Protein AF-A0AAD4I0X8-F1 (afdb_monomer_lite)

Foldseek 3Di:
DDDAAFDFPPPPVPPPPPPDDDDDPVVVVVVVLVPDPCNPVNLPDDDDDDDDADPLRLQQDDAAWFWAAAPVVRTTGTHRSHHDDPPGDHHHDPDDPLAQQVVSQVVCCVVVDGDPDCQNVPDPVSSVVLNVLSVLLVVLLVLLVDPPQDPVNNVVSVVSNVVSCSVSSVSLPVLVVLQVQLVSCVVVVNLVSSLVSLVVSLVSCVRRYHCPDPSNVVSVVSNVVSVVVVVVVVD

Structure (mmCIF, N/CA/C/O backbone):
data_AF-A0AAD4I0X8-F1
#
_entry.id   AF-A0AAD4I0X8-F1
#
loop_
_atom_site.group_PDB
_atom_site.id
_atom_site.type_symbol
_atom_site.label_atom_id
_atom_site.label_alt_id
_atom_site.label_comp_id
_atom_site.label_asym_id
_atom_site.label_entity_id
_atom_site.label_seq_id
_atom_site.pdbx_PDB_ins_code
_atom_site.Cartn_x
_atom_site.Cartn_y
_atom_site.Cartn_z
_atom_site.occupancy
_atom_site.B_iso_or_equiv
_atom_site.auth_seq_id
_atom_site.auth_comp_id
_atom_site.auth_asym_id
_atom_site.auth_atom_id
_atom_site.pdbx_PDB_model_num
ATOM 1 N N . MET A 1 1 ? -8.731 -28.899 1.287 1.00 25.50 1 MET A N 1
ATOM 2 C CA . MET A 1 1 ? -7.622 -28.328 2.079 1.00 25.50 1 MET A CA 1
ATOM 3 C C . MET A 1 1 ? -6.882 -27.358 1.187 1.00 25.50 1 MET A C 1
ATOM 5 O O . MET A 1 1 ? -6.341 -27.767 0.170 1.00 25.50 1 MET A O 1
ATOM 9 N N . THR A 1 2 ? -6.988 -26.077 1.510 1.00 26.91 2 THR A N 1
ATOM 10 C CA . THR A 1 2 ? -6.412 -24.946 0.781 1.00 26.91 2 THR A CA 1
ATOM 11 C C . THR A 1 2 ? -4.899 -24.922 0.985 1.00 26.91 2 THR A C 1
ATOM 13 O O . THR A 1 2 ? -4.419 -24.915 2.115 1.00 26.91 2 THR A O 1
ATOM 16 N N . SER A 1 3 ? -4.140 -24.962 -0.106 1.00 23.17 3 SER A N 1
ATOM 17 C CA . SER A 1 3 ? -2.682 -24.821 -0.094 1.00 23.17 3 SER A CA 1
ATOM 18 C C . SER A 1 3 ? -2.332 -23.647 -0.994 1.00 23.17 3 SER A C 1
ATOM 20 O O . SER A 1 3 ? -2.694 -23.652 -2.168 1.00 23.17 3 SER A O 1
ATOM 22 N N . PHE A 1 4 ? -1.681 -22.642 -0.422 1.00 26.80 4 PHE A N 1
ATOM 23 C CA . PHE A 1 4 ? -1.199 -21.467 -1.138 1.00 26.80 4 PHE A CA 1
ATOM 24 C C . PHE A 1 4 ? 0.182 -21.764 -1.742 1.00 26.80 4 PHE A C 1
ATOM 26 O O . PHE A 1 4 ? 0.928 -22.556 -1.157 1.00 26.80 4 PHE A O 1
ATOM 33 N N . PRO A 1 5 ? 0.541 -21.161 -2.888 1.00 30.14 5 PRO A N 1
ATOM 34 C CA . PRO A 1 5 ? 1.892 -21.261 -3.422 1.00 30.14 5 PRO A CA 1
ATOM 35 C C . PRO A 1 5 ? 2.876 -20.653 -2.414 1.00 30.14 5 PRO A C 1
ATOM 37 O O . PRO A 1 5 ? 2.782 -19.480 -2.068 1.00 30.14 5 PRO A O 1
ATOM 40 N N . ALA A 1 6 ? 3.806 -21.467 -1.920 1.00 28.94 6 ALA A N 1
ATOM 41 C CA . ALA A 1 6 ? 4.979 -20.995 -1.205 1.00 28.94 6 ALA A CA 1
ATOM 42 C C . ALA A 1 6 ? 6.135 -20.968 -2.206 1.00 28.94 6 ALA A C 1
ATOM 44 O O . ALA A 1 6 ? 6.558 -22.015 -2.694 1.00 28.94 6 ALA A O 1
ATOM 45 N N . ILE A 1 7 ? 6.649 -19.781 -2.527 1.00 33.97 7 ILE A N 1
ATOM 46 C CA . ILE A 1 7 ? 8.009 -19.677 -3.058 1.00 33.97 7 ILE A CA 1
ATOM 47 C C . ILE A 1 7 ? 8.943 -20.129 -1.941 1.00 33.97 7 ILE A C 1
ATOM 49 O O . ILE A 1 7 ? 9.115 -19.407 -0.963 1.00 33.97 7 ILE A O 1
ATOM 53 N N . ILE A 1 8 ? 9.536 -21.313 -2.085 1.00 31.67 8 ILE A N 1
ATOM 54 C CA . ILE A 1 8 ? 10.710 -21.690 -1.303 1.00 31.67 8 ILE A CA 1
ATOM 55 C C . ILE A 1 8 ? 11.886 -20.960 -1.944 1.00 31.67 8 ILE A C 1
ATOM 57 O O . ILE A 1 8 ? 12.399 -21.401 -2.970 1.00 31.67 8 ILE A O 1
ATOM 61 N N . ALA A 1 9 ? 12.295 -19.827 -1.376 1.00 32.06 9 ALA A N 1
ATOM 62 C CA . ALA A 1 9 ? 13.652 -19.362 -1.616 1.00 32.06 9 ALA A CA 1
ATOM 63 C C . ALA A 1 9 ? 14.530 -20.012 -0.551 1.00 32.06 9 ALA A C 1
ATOM 65 O O . ALA A 1 9 ? 14.499 -19.644 0.625 1.00 32.06 9 ALA A O 1
ATOM 66 N N . ASP A 1 10 ? 15.263 -21.027 -0.985 1.00 31.20 10 ASP A N 1
ATOM 67 C CA . ASP A 1 10 ? 16.366 -21.579 -0.226 1.00 31.20 10 ASP A CA 1
ATOM 68 C C . ASP A 1 10 ? 17.480 -20.525 -0.194 1.00 31.20 10 ASP A C 1
ATOM 70 O O . ASP A 1 10 ? 18.267 -20.394 -1.130 1.00 31.20 10 ASP A O 1
ATOM 74 N N . ASN A 1 11 ? 17.509 -19.709 0.861 1.00 31.55 11 ASN A N 1
ATOM 75 C CA . ASN A 1 11 ? 18.694 -18.925 1.193 1.00 31.55 11 ASN A CA 1
ATOM 76 C C . ASN A 1 11 ? 19.697 -19.851 1.902 1.00 31.55 11 ASN A C 1
ATOM 78 O O . ASN A 1 11 ? 20.027 -19.654 3.074 1.00 31.55 11 ASN A O 1
ATOM 82 N N . GLU A 1 12 ? 20.219 -20.848 1.182 1.00 31.25 12 GLU A N 1
ATOM 83 C CA . GLU A 1 12 ? 21.525 -21.413 1.507 1.00 31.25 12 GLU A CA 1
ATOM 84 C C . GLU A 1 12 ? 22.531 -20.262 1.310 1.00 31.25 12 GLU A C 1
ATOM 86 O O . GLU A 1 12 ? 22.971 -19.959 0.200 1.00 31.25 12 GLU A O 1
ATOM 91 N N . PHE A 1 13 ? 22.880 -19.563 2.398 1.00 33.00 13 PHE A N 1
ATOM 92 C CA . PHE A 1 13 ? 24.092 -18.749 2.427 1.00 33.00 13 PHE A CA 1
ATOM 93 C C . PHE A 1 13 ? 25.249 -19.698 2.126 1.00 33.00 13 PHE A C 1
ATOM 95 O O . PHE A 1 13 ? 25.702 -20.416 3.014 1.00 33.00 13 PHE A O 1
ATOM 102 N N . PHE A 1 14 ? 25.726 -19.729 0.884 1.00 38.41 14 PHE A N 1
ATOM 103 C CA . PHE A 1 14 ? 26.986 -20.384 0.579 1.00 38.41 14 PHE A CA 1
ATOM 104 C C . PHE A 1 14 ? 28.081 -19.564 1.269 1.00 38.41 14 PHE A C 1
ATOM 106 O O . PHE A 1 14 ? 28.322 -18.426 0.851 1.00 38.41 14 PHE A O 1
ATOM 113 N N . PRO A 1 15 ? 28.796 -20.082 2.287 1.00 34.31 15 PRO A N 1
ATOM 114 C CA . PRO A 1 15 ? 30.122 -19.563 2.532 1.00 34.31 15 PRO A CA 1
ATOM 115 C C . PRO A 1 15 ? 30.911 -19.980 1.294 1.00 34.31 15 PRO A C 1
ATOM 117 O O . PRO A 1 15 ? 31.329 -21.133 1.178 1.00 34.31 15 PRO A O 1
ATOM 120 N N . ALA A 1 16 ? 31.031 -19.088 0.312 1.00 37.78 16 ALA A N 1
ATOM 121 C CA . ALA A 1 16 ? 31.951 -19.306 -0.785 1.00 37.78 16 ALA A CA 1
ATOM 122 C C . ALA A 1 16 ? 33.328 -19.475 -0.136 1.00 37.78 16 ALA A C 1
ATOM 124 O O . ALA A 1 16 ? 33.930 -18.509 0.330 1.00 37.78 16 ALA A O 1
ATOM 125 N N . LYS A 1 17 ? 33.799 -20.721 -0.017 1.00 42.25 17 LYS A N 1
ATOM 126 C CA . LYS A 1 17 ? 35.203 -20.967 0.287 1.00 42.25 17 LYS A CA 1
ATOM 127 C C . LYS A 1 17 ? 35.970 -20.319 -0.855 1.00 42.25 17 LYS A C 1
ATOM 129 O O . LYS A 1 17 ? 35.688 -20.621 -2.018 1.00 42.25 17 LYS A O 1
ATOM 134 N N . GLU A 1 18 ? 36.872 -19.400 -0.520 1.00 36.53 18 GLU A N 1
ATOM 135 C CA . GLU A 1 18 ? 37.707 -18.708 -1.500 1.00 36.53 18 GLU A CA 1
ATOM 136 C C . GLU A 1 18 ? 38.262 -19.719 -2.515 1.00 36.53 18 GLU A C 1
ATOM 138 O O . GLU A 1 18 ? 38.911 -20.698 -2.144 1.00 36.53 18 GLU A O 1
ATOM 143 N N . GLY A 1 19 ? 37.952 -19.506 -3.797 1.00 48.56 19 GLY A N 1
ATOM 144 C CA . GLY A 1 19 ? 38.504 -20.287 -4.907 1.00 48.56 19 GLY A CA 1
ATOM 145 C C . GLY A 1 19 ? 37.575 -21.294 -5.597 1.00 48.56 19 GLY A C 1
ATOM 146 O O . GLY A 1 19 ? 38.012 -21.899 -6.573 1.00 48.56 19 GLY A O 1
ATOM 147 N N . GLN A 1 20 ? 36.315 -21.473 -5.180 1.00 47.41 20 GLN A N 1
ATOM 148 C CA . GLN A 1 20 ? 35.342 -22.267 -5.953 1.00 47.41 20 GLN A CA 1
ATOM 149 C C . GLN A 1 20 ? 34.321 -21.361 -6.652 1.00 47.41 20 GLN A C 1
ATOM 151 O O . GLN A 1 20 ? 33.634 -20.571 -6.011 1.00 47.41 20 GLN A O 1
ATOM 156 N N . GLY A 1 21 ? 34.251 -21.452 -7.984 1.00 49.88 21 GLY A N 1
ATOM 157 C CA . GLY A 1 21 ? 33.275 -20.712 -8.788 1.00 49.88 21 GLY A CA 1
ATOM 158 C C . GLY A 1 21 ? 31.829 -21.091 -8.447 1.00 49.88 21 GLY A C 1
ATOM 159 O O . GLY A 1 21 ? 31.564 -22.196 -7.975 1.00 49.88 21 GLY A O 1
ATOM 160 N N . LEU A 1 22 ? 30.898 -20.165 -8.697 1.00 44.47 22 LEU A N 1
ATOM 161 C CA . LEU A 1 22 ? 29.465 -20.362 -8.460 1.00 44.47 22 LEU A CA 1
ATOM 162 C C . LEU A 1 22 ? 28.938 -21.592 -9.234 1.00 44.47 22 LEU A C 1
ATOM 164 O O . LEU A 1 22 ? 29.285 -21.758 -10.410 1.00 44.47 22 LEU A O 1
ATOM 168 N N . PRO A 1 23 ? 28.096 -22.446 -8.622 1.00 49.75 23 PRO A N 1
ATOM 169 C CA . PRO A 1 23 ? 27.443 -23.546 -9.328 1.00 49.75 23 PRO A CA 1
ATOM 170 C C . PRO A 1 23 ? 26.595 -23.030 -10.499 1.00 49.75 23 PRO A C 1
ATOM 172 O O . PRO A 1 23 ? 26.008 -21.950 -10.426 1.00 49.75 23 PRO A O 1
ATOM 175 N N . LYS A 1 24 ? 26.496 -23.807 -11.584 1.00 52.22 24 LYS A N 1
ATOM 176 C CA . LYS A 1 24 ? 25.660 -23.439 -12.740 1.00 52.22 24 LYS A CA 1
ATOM 177 C C . LYS A 1 24 ? 24.180 -23.403 -12.335 1.00 52.22 24 LYS A C 1
ATOM 179 O O . LYS A 1 24 ? 23.714 -24.319 -11.660 1.00 52.22 24 LYS A O 1
ATOM 184 N N . HIS A 1 25 ? 23.446 -22.387 -12.794 1.00 39.34 25 HIS A N 1
ATOM 185 C CA . HIS A 1 25 ? 22.037 -22.135 -12.446 1.00 39.34 25 HIS A CA 1
ATOM 186 C C . HIS A 1 25 ? 21.128 -23.372 -12.585 1.00 39.34 25 HIS A C 1
ATOM 188 O O . HIS A 1 25 ? 20.329 -23.643 -11.690 1.00 39.34 25 HIS A O 1
ATOM 194 N N . ASP A 1 26 ? 21.323 -24.183 -13.628 1.00 38.94 26 ASP A N 1
ATOM 195 C CA . ASP A 1 26 ? 20.533 -25.400 -13.872 1.00 38.94 26 ASP A CA 1
ATOM 196 C C . ASP A 1 26 ? 20.703 -26.461 -12.769 1.00 38.94 26 ASP A C 1
ATOM 198 O O . ASP A 1 26 ? 19.773 -27.200 -12.446 1.00 38.94 26 ASP A O 1
ATOM 202 N N . GLN A 1 27 ? 21.886 -26.528 -12.150 1.00 47.50 27 GLN A N 1
ATOM 203 C CA . GLN A 1 27 ? 22.180 -27.477 -11.073 1.00 47.50 27 GLN A CA 1
ATOM 204 C C . GLN A 1 27 ? 21.531 -27.051 -9.755 1.00 47.50 27 GLN A C 1
ATOM 206 O O . GLN A 1 27 ? 21.054 -27.900 -9.004 1.00 47.50 27 GLN A O 1
ATOM 211 N N . LEU A 1 28 ? 21.482 -25.744 -9.489 1.00 46.25 28 LEU A N 1
ATOM 212 C CA . LEU A 1 28 ? 20.818 -25.187 -8.308 1.00 46.25 28 LEU A CA 1
ATOM 213 C C . LEU A 1 28 ? 19.300 -25.356 -8.403 1.00 46.25 28 LEU A C 1
ATOM 215 O O . LEU A 1 28 ? 18.672 -25.795 -7.443 1.00 46.25 28 LEU A O 1
ATOM 219 N N . PHE A 1 29 ? 18.729 -25.100 -9.582 1.00 45.25 29 PHE A N 1
ATOM 220 C CA . PHE A 1 29 ? 17.307 -25.309 -9.844 1.00 45.25 29 PHE A CA 1
ATOM 221 C C . PHE A 1 29 ? 16.899 -26.776 -9.662 1.00 45.25 29 PHE A C 1
ATOM 223 O O . PHE A 1 29 ? 15.922 -27.075 -8.975 1.00 45.25 29 PHE A O 1
ATOM 230 N N . GLN A 1 30 ? 17.682 -27.708 -10.211 1.00 50.75 30 GLN A N 1
ATOM 231 C CA . GLN A 1 30 ? 17.384 -29.131 -10.095 1.00 50.75 30 GLN A CA 1
ATOM 232 C C . GLN A 1 30 ? 17.537 -29.640 -8.651 1.00 50.75 30 GLN A C 1
ATOM 234 O O . GLN A 1 30 ? 16.679 -30.383 -8.181 1.00 50.75 30 GLN A O 1
ATOM 239 N N . LYS A 1 31 ? 18.554 -29.171 -7.910 1.00 51.66 31 LYS A N 1
ATOM 240 C CA . LYS A 1 31 ? 18.730 -29.479 -6.479 1.00 51.66 31 LYS A CA 1
ATOM 241 C C . LYS A 1 31 ? 17.558 -28.958 -5.637 1.00 51.66 31 LYS A C 1
ATOM 243 O O . LYS A 1 31 ? 17.112 -29.668 -4.743 1.00 51.66 31 LYS A O 1
ATOM 248 N N . ALA A 1 32 ? 17.050 -27.756 -5.919 1.00 50.72 32 ALA A N 1
ATOM 249 C CA . ALA A 1 32 ? 15.890 -27.194 -5.225 1.00 50.72 32 ALA A CA 1
ATOM 250 C C . ALA A 1 32 ? 14.609 -27.990 -5.522 1.00 50.72 32 ALA A C 1
ATOM 252 O O . ALA A 1 32 ? 13.863 -28.327 -4.606 1.00 50.72 32 ALA A O 1
ATOM 253 N N . LEU A 1 33 ? 14.384 -28.367 -6.785 1.00 51.41 33 LEU A N 1
ATOM 254 C CA . LEU A 1 33 ? 13.245 -29.201 -7.183 1.00 51.41 33 LEU A CA 1
ATOM 255 C C . LEU A 1 33 ? 13.248 -30.582 -6.522 1.00 51.41 33 LEU A C 1
ATOM 257 O O . LEU A 1 33 ? 12.183 -31.117 -6.224 1.00 51.41 33 LEU A O 1
ATOM 261 N N . ASP A 1 34 ? 14.425 -31.164 -6.311 1.00 63.19 34 ASP A N 1
ATOM 262 C CA . ASP A 1 34 ? 14.566 -32.512 -5.755 1.00 63.19 34 ASP A CA 1
ATOM 263 C C . ASP A 1 34 ? 14.407 -32.543 -4.224 1.00 63.19 34 ASP A C 1
ATOM 265 O O . ASP A 1 34 ? 14.211 -33.608 -3.642 1.00 63.19 34 ASP A O 1
ATOM 269 N N . GLN A 1 35 ? 14.426 -31.375 -3.572 1.00 57.66 35 GLN A N 1
ATOM 270 C CA . GLN A 1 35 ? 14.096 -31.217 -2.152 1.00 57.66 35 GLN A CA 1
ATOM 271 C C . GLN A 1 35 ? 12.589 -31.046 -1.903 1.00 57.66 35 GLN A C 1
ATOM 273 O O . GLN A 1 35 ? 12.137 -31.098 -0.758 1.00 57.66 35 GLN A O 1
ATOM 278 N N . LEU A 1 36 ? 11.790 -30.860 -2.959 1.00 55.34 36 LEU A N 1
ATOM 279 C CA . LEU A 1 36 ? 10.346 -30.684 -2.847 1.00 55.34 36 LEU A CA 1
ATOM 280 C C . LEU A 1 36 ? 9.655 -32.043 -2.774 1.00 55.34 36 LEU A C 1
ATOM 282 O O . LEU A 1 36 ? 9.786 -32.885 -3.660 1.00 55.34 36 LEU A O 1
ATOM 286 N N . THR A 1 37 ? 8.858 -32.236 -1.726 1.00 54.56 37 THR A N 1
ATOM 287 C CA . THR A 1 37 ? 8.188 -33.513 -1.440 1.00 54.56 37 THR A CA 1
ATOM 288 C C . THR A 1 37 ? 7.126 -33.890 -2.487 1.00 54.56 37 THR A C 1
ATOM 290 O O . THR A 1 37 ? 6.776 -35.060 -2.594 1.00 54.56 37 THR A O 1
ATOM 293 N N . ASP A 1 38 ? 6.627 -32.929 -3.281 1.00 57.06 38 ASP A N 1
ATOM 294 C CA . ASP A 1 38 ? 5.623 -33.150 -4.336 1.00 57.06 38 ASP A CA 1
ATOM 295 C C . ASP A 1 38 ? 5.864 -32.241 -5.563 1.00 57.06 38 ASP A C 1
ATOM 297 O O . ASP A 1 38 ? 5.196 -31.228 -5.796 1.00 57.06 38 ASP A O 1
ATOM 301 N N . LYS A 1 39 ? 6.887 -32.605 -6.345 1.00 56.81 39 LYS A N 1
ATOM 302 C CA . LYS A 1 39 ? 7.375 -31.871 -7.527 1.00 56.81 39 LYS A CA 1
ATOM 303 C C . LYS A 1 39 ? 6.330 -31.737 -8.646 1.00 56.81 39 LYS A C 1
ATOM 305 O O . LYS A 1 39 ? 6.287 -30.714 -9.322 1.00 56.81 39 LYS A O 1
ATOM 310 N N . GLN A 1 40 ? 5.477 -32.744 -8.852 1.00 45.75 40 GLN A N 1
ATOM 311 C CA . GLN A 1 40 ? 4.477 -32.753 -9.935 1.00 45.75 40 GLN A CA 1
ATOM 312 C C . GLN A 1 40 ? 3.280 -31.847 -9.644 1.00 45.75 40 GLN A C 1
ATOM 314 O O . GLN A 1 40 ? 2.752 -31.205 -10.555 1.00 45.75 40 GLN A O 1
ATOM 319 N N . ARG A 1 41 ? 2.890 -31.732 -8.374 1.00 46.59 41 ARG A N 1
ATOM 320 C CA . ARG A 1 41 ? 1.849 -30.799 -7.951 1.00 46.59 41 ARG A CA 1
ATOM 321 C C . ARG A 1 41 ? 2.256 -29.345 -8.168 1.00 46.59 41 ARG A C 1
ATOM 323 O O . ARG A 1 41 ? 1.446 -28.566 -8.647 1.00 46.59 41 ARG A O 1
ATOM 330 N N . LEU A 1 42 ? 3.505 -28.984 -7.879 1.00 43.72 42 LEU A N 1
ATOM 331 C CA . LEU A 1 42 ? 4.028 -27.627 -8.095 1.00 43.72 42 LEU A CA 1
ATOM 332 C C . LEU A 1 42 ? 4.020 -27.201 -9.567 1.00 43.72 42 LEU A C 1
ATOM 334 O O . LEU A 1 42 ? 3.676 -26.064 -9.873 1.00 43.72 42 LEU A O 1
ATOM 338 N N . LEU A 1 43 ? 4.339 -28.123 -10.478 1.00 43.69 43 LEU A N 1
ATOM 339 C CA . LEU A 1 43 ? 4.373 -27.866 -11.922 1.00 43.69 43 LEU A CA 1
ATOM 340 C C . LEU A 1 43 ? 2.977 -27.718 -12.560 1.00 43.69 43 LEU A C 1
ATOM 342 O O . LEU A 1 43 ? 2.886 -27.360 -13.730 1.00 43.69 43 LEU A O 1
ATOM 346 N N . THR A 1 44 ? 1.895 -27.993 -11.820 1.00 38.81 44 THR A N 1
ATOM 347 C CA . THR A 1 44 ? 0.504 -27.975 -12.320 1.00 38.81 44 THR A CA 1
ATOM 348 C C . THR A 1 44 ? -0.367 -26.871 -11.700 1.00 38.81 44 THR A C 1
ATOM 350 O O . THR A 1 44 ? -1.569 -26.811 -11.961 1.00 38.81 44 THR A O 1
ATOM 353 N N . LEU A 1 45 ? 0.216 -25.963 -10.908 1.00 40.72 45 LEU A N 1
ATOM 354 C CA . LEU A 1 45 ? -0.501 -24.864 -10.251 1.00 40.72 45 LEU A CA 1
ATOM 355 C C . LEU A 1 45 ? -0.780 -23.696 -11.216 1.00 40.72 45 LEU A C 1
ATOM 357 O O . LEU A 1 45 ? -0.055 -22.708 -11.217 1.00 40.72 45 LEU A O 1
ATOM 361 N N . ALA A 1 46 ? -1.861 -23.787 -11.998 1.00 30.02 46 ALA A N 1
ATOM 362 C CA . ALA A 1 46 ? -2.475 -22.632 -12.663 1.00 30.02 46 ALA A CA 1
ATOM 363 C C . ALA A 1 46 ? -3.982 -22.845 -12.923 1.00 30.02 46 ALA A C 1
ATOM 365 O O . ALA A 1 46 ? -4.342 -23.712 -13.720 1.00 30.02 46 ALA A O 1
ATOM 366 N N . ARG A 1 47 ? -4.832 -22.038 -12.253 1.00 32.47 47 ARG A N 1
ATOM 367 C CA . ARG A 1 47 ? -6.097 -21.396 -12.716 1.00 32.47 47 ARG A CA 1
ATOM 368 C C . ARG A 1 47 ? -7.154 -21.220 -11.612 1.00 32.47 47 ARG A C 1
ATOM 370 O O . ARG A 1 47 ? -7.388 -22.130 -10.821 1.00 32.47 47 ARG A O 1
ATOM 377 N N . SER A 1 48 ? -7.902 -20.113 -11.692 1.00 30.25 48 SER A N 1
ATOM 378 C CA . SER A 1 48 ? -9.351 -20.086 -11.423 1.00 30.25 48 SER A CA 1
ATOM 379 C C . SER A 1 48 ? -10.030 -18.920 -12.162 1.00 30.25 48 SER A C 1
ATOM 381 O O . SER A 1 48 ? -9.683 -17.766 -11.951 1.00 30.25 48 SER A O 1
ATOM 383 N N . GLU A 1 49 ? -11.023 -19.237 -12.997 1.00 41.06 49 GLU A N 1
ATOM 384 C CA . GLU A 1 49 ? -11.986 -18.318 -13.628 1.00 41.06 49 GLU A CA 1
ATOM 385 C C . GLU A 1 49 ? -13.222 -18.203 -12.714 1.00 41.06 49 GLU A C 1
ATOM 387 O O . GLU A 1 49 ? -13.820 -19.254 -12.495 1.00 41.06 49 GLU A O 1
ATOM 392 N N . ARG A 1 50 ? -13.622 -17.014 -12.203 1.00 34.88 50 ARG A N 1
ATOM 393 C CA . ARG A 1 50 ? -15.017 -16.682 -11.774 1.00 34.88 50 ARG A CA 1
ATOM 394 C C . ARG A 1 50 ? -15.322 -15.173 -11.789 1.00 34.88 50 ARG A C 1
ATOM 396 O O . ARG A 1 50 ? -14.458 -14.360 -11.477 1.00 34.88 50 ARG A O 1
ATOM 403 N N . GLU A 1 51 ? -16.566 -14.849 -12.152 1.00 39.16 51 GLU A N 1
ATOM 404 C CA . GLU A 1 51 ? -17.171 -13.518 -12.329 1.00 39.16 51 GLU A CA 1
ATOM 405 C C . GLU A 1 51 ? -18.064 -13.131 -11.132 1.00 39.16 51 GLU A C 1
ATOM 407 O O . GLU A 1 51 ? -19.288 -13.112 -11.238 1.00 39.16 51 GLU A O 1
ATOM 412 N N . ASP A 1 52 ? -17.471 -12.819 -9.979 1.00 47.03 52 ASP A N 1
ATOM 413 C CA . ASP A 1 52 ? -18.190 -12.259 -8.824 1.00 47.03 52 ASP A CA 1
ATOM 414 C C . ASP A 1 52 ? -17.189 -11.809 -7.742 1.00 47.03 52 ASP A C 1
ATOM 416 O O . ASP A 1 52 ? -16.826 -12.558 -6.841 1.00 47.03 52 ASP A O 1
ATOM 420 N N . VAL A 1 53 ? -16.685 -10.575 -7.868 1.00 40.50 53 VAL A N 1
ATOM 421 C CA . VAL A 1 53 ? -15.416 -10.133 -7.254 1.00 40.50 53 VAL A CA 1
ATOM 422 C C . VAL A 1 53 ? -15.671 -9.120 -6.117 1.00 40.50 53 VAL A C 1
ATOM 424 O O . VAL A 1 53 ? -16.278 -8.068 -6.310 1.00 40.50 53 VAL A O 1
ATOM 427 N N . HIS A 1 54 ? -15.231 -9.470 -4.901 1.00 43.81 54 HIS A N 1
ATOM 428 C CA . HIS A 1 54 ? -15.278 -8.679 -3.655 1.00 43.81 54 HIS A CA 1
ATOM 429 C C . HIS A 1 54 ? -14.293 -7.480 -3.704 1.00 43.81 54 HIS A C 1
ATOM 431 O O . HIS A 1 54 ? -13.327 -7.508 -4.450 1.00 43.81 54 HIS A O 1
ATOM 437 N N . VAL A 1 55 ? -14.444 -6.428 -2.880 1.00 40.12 55 VAL A N 1
ATOM 438 C CA . VAL A 1 55 ? -13.581 -5.207 -2.917 1.00 40.12 55 VAL A CA 1
ATOM 439 C C . VAL A 1 55 ? -12.070 -5.480 -2.757 1.00 40.12 55 VAL A C 1
ATOM 441 O O . VAL A 1 55 ? -11.246 -4.737 -3.277 1.00 40.12 55 VAL A O 1
ATOM 444 N N . VAL A 1 56 ? -11.690 -6.543 -2.042 1.00 36.22 56 VAL A N 1
ATOM 445 C CA . VAL A 1 56 ? -10.283 -7.002 -1.918 1.00 36.22 56 VAL A CA 1
ATOM 446 C C . VAL A 1 56 ? -9.759 -7.560 -3.243 1.00 36.22 56 VAL A C 1
ATOM 448 O O . VAL A 1 56 ? -8.606 -7.379 -3.613 1.00 36.22 56 VAL A O 1
ATOM 451 N N . ASP A 1 57 ? -10.661 -8.205 -3.949 1.00 42.47 57 ASP A N 1
ATOM 452 C CA . ASP A 1 57 ? -10.502 -8.980 -5.165 1.00 42.47 57 ASP A CA 1
ATOM 453 C C . ASP A 1 57 ? -10.443 -8.010 -6.383 1.00 42.47 57 ASP A C 1
ATOM 455 O O . ASP A 1 57 ? -9.746 -8.256 -7.365 1.00 42.47 57 ASP A O 1
ATOM 459 N N . ASP A 1 58 ? -11.035 -6.813 -6.238 1.00 37.81 58 ASP A N 1
ATOM 460 C CA . ASP A 1 58 ? -10.967 -5.661 -7.159 1.00 37.81 58 ASP A CA 1
ATOM 461 C C . ASP A 1 58 ? -9.587 -4.957 -7.171 1.00 37.81 58 ASP A C 1
ATOM 463 O O . ASP A 1 58 ? -9.242 -4.219 -8.093 1.00 37.81 58 ASP A O 1
ATOM 467 N N . VAL A 1 59 ? -8.760 -5.187 -6.142 1.00 37.50 59 VAL A N 1
ATOM 468 C CA . VAL A 1 59 ? -7.455 -4.522 -5.963 1.00 37.50 59 VAL A CA 1
ATOM 469 C C . VAL A 1 59 ? -6.287 -5.399 -6.440 1.00 37.50 59 VAL A C 1
ATOM 471 O O . VAL A 1 59 ? -5.222 -4.878 -6.771 1.00 37.50 59 VAL A O 1
ATOM 474 N N . ILE A 1 60 ? -6.460 -6.719 -6.536 1.00 35.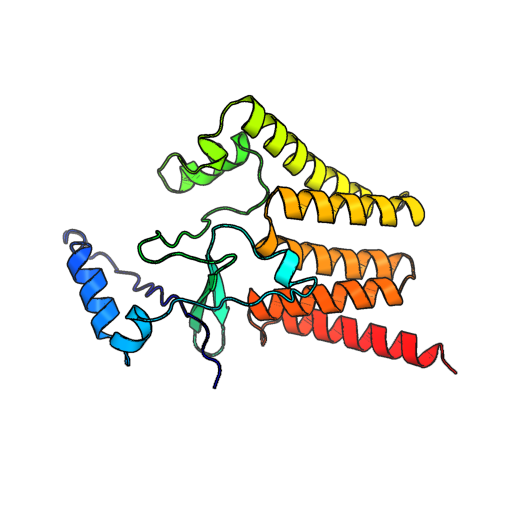88 60 ILE A N 1
ATOM 475 C CA . ILE A 1 60 ? -5.385 -7.674 -6.852 1.00 35.88 60 ILE A CA 1
ATOM 476 C C . ILE A 1 60 ? -5.181 -7.771 -8.369 1.00 35.88 60 ILE A C 1
ATOM 478 O O . ILE A 1 60 ? -5.613 -8.715 -9.019 1.00 35.88 60 ILE A O 1
ATOM 482 N N . ARG A 1 61 ? -4.494 -6.789 -8.959 1.00 33.09 61 ARG A N 1
ATOM 483 C CA . ARG A 1 61 ? -3.941 -6.899 -10.321 1.00 33.09 61 ARG A CA 1
ATOM 484 C C . ARG A 1 61 ? -2.657 -6.080 -10.453 1.00 33.09 61 ARG A C 1
ATOM 486 O O . ARG A 1 61 ? -2.720 -4.987 -11.005 1.00 33.09 61 ARG A O 1
ATOM 493 N N . THR A 1 62 ? -1.498 -6.572 -9.976 1.00 33.03 62 THR A N 1
ATOM 494 C CA . THR A 1 62 ? -0.145 -6.292 -10.546 1.00 33.03 62 THR A CA 1
ATOM 495 C C . THR A 1 62 ? 0.983 -7.194 -10.056 1.00 33.03 62 THR A C 1
ATOM 497 O O . THR A 1 62 ? 0.895 -7.850 -9.033 1.00 33.03 62 THR A O 1
ATOM 500 N N . ASN A 1 63 ? 2.041 -7.210 -10.860 1.00 33.62 63 ASN A N 1
ATOM 501 C CA . ASN A 1 63 ? 3.226 -8.044 -10.891 1.00 33.62 63 ASN A CA 1
ATOM 502 C C . ASN A 1 63 ? 4.195 -7.849 -9.706 1.00 33.62 63 ASN A C 1
ATOM 504 O O . ASN A 1 63 ? 4.965 -6.894 -9.710 1.00 33.62 63 ASN A O 1
ATOM 508 N N . ALA A 1 64 ? 4.148 -8.735 -8.705 1.00 44.31 64 ALA A N 1
ATOM 509 C CA . ALA A 1 64 ? 5.234 -9.022 -7.759 1.00 44.31 64 ALA A CA 1
ATOM 510 C C . ALA A 1 64 ? 4.834 -10.189 -6.834 1.00 44.31 64 ALA A C 1
ATOM 512 O O . ALA A 1 64 ? 3.656 -10.377 -6.533 1.00 44.31 64 ALA A O 1
ATOM 513 N N . ALA A 1 65 ? 5.798 -10.958 -6.335 1.00 48.06 65 ALA A N 1
ATOM 514 C CA . ALA A 1 65 ? 5.602 -11.751 -5.130 1.00 48.06 65 ALA A CA 1
ATOM 515 C C . ALA A 1 65 ? 6.147 -10.987 -3.909 1.00 48.06 65 ALA A C 1
ATOM 517 O O . ALA A 1 65 ? 7.199 -10.349 -3.980 1.00 48.06 65 ALA A O 1
ATOM 518 N N . TYR A 1 66 ? 5.418 -11.003 -2.791 1.00 49.59 66 TYR A N 1
ATOM 519 C CA . TYR A 1 66 ? 5.866 -10.381 -1.538 1.00 49.59 66 TYR A CA 1
ATOM 520 C C . TYR A 1 66 ? 6.401 -11.448 -0.585 1.00 49.59 66 TYR A C 1
ATOM 522 O O . TYR A 1 66 ? 5.671 -12.384 -0.252 1.00 49.59 66 TYR A O 1
ATOM 530 N N . SER A 1 67 ? 7.654 -11.309 -0.146 1.00 50.97 67 SER A N 1
ATOM 531 C CA . SER A 1 67 ? 8.280 -12.245 0.790 1.00 50.97 67 SER A CA 1
ATOM 532 C C . SER A 1 67 ? 7.687 -12.103 2.189 1.00 50.97 67 SER A C 1
ATOM 534 O O . SER A 1 67 ? 7.890 -11.105 2.878 1.00 50.97 67 SER A O 1
ATOM 536 N N . ARG A 1 68 ? 6.992 -13.145 2.631 1.00 57.16 68 ARG A N 1
ATOM 537 C CA . ARG A 1 68 ? 6.480 -13.309 3.986 1.00 57.16 68 ARG A CA 1
ATOM 538 C C . ARG A 1 68 ? 7.393 -14.257 4.749 1.00 57.16 68 ARG A C 1
ATOM 540 O O . ARG A 1 68 ? 7.569 -15.396 4.335 1.00 57.16 68 ARG A O 1
ATOM 547 N N . PHE A 1 69 ? 7.918 -13.810 5.885 1.00 53.62 69 PHE A N 1
ATOM 548 C CA . PHE A 1 69 ? 8.733 -14.634 6.776 1.00 53.62 69 PHE A CA 1
ATOM 549 C C . PHE A 1 69 ? 7.952 -15.000 8.036 1.00 53.62 69 PHE A C 1
ATOM 551 O O . PHE A 1 69 ? 7.450 -14.105 8.718 1.00 53.62 69 PHE A O 1
ATOM 558 N N . THR A 1 70 ? 7.866 -16.285 8.367 1.00 53.12 70 THR A N 1
ATOM 559 C CA . THR A 1 70 ? 7.217 -16.768 9.593 1.00 53.12 70 THR A CA 1
ATOM 560 C C . THR A 1 70 ? 8.263 -17.187 10.622 1.00 53.12 70 THR A C 1
ATOM 562 O O . THR A 1 70 ? 9.152 -17.994 10.359 1.00 53.12 70 THR A O 1
ATOM 565 N N . LYS A 1 71 ? 8.181 -16.626 11.836 1.00 58.00 71 LYS A N 1
ATOM 566 C CA . LYS A 1 71 ? 9.213 -16.857 12.870 1.00 58.00 71 LYS A CA 1
ATOM 567 C C . LYS A 1 71 ? 9.207 -18.273 13.446 1.00 58.00 71 LYS A C 1
ATOM 569 O O . LYS A 1 71 ? 10.219 -18.712 13.982 1.00 58.00 71 LYS A O 1
ATOM 574 N N . LYS A 1 72 ? 8.062 -18.951 13.388 1.00 56.38 72 LYS A N 1
ATOM 575 C CA . LYS A 1 72 ? 7.825 -20.258 14.014 1.00 56.38 72 LYS A CA 1
ATOM 576 C C . LYS A 1 72 ? 8.617 -21.388 13.357 1.00 56.38 72 LYS A C 1
ATOM 578 O O . LYS A 1 72 ? 9.081 -22.294 14.038 1.00 56.38 72 LYS A O 1
ATOM 583 N N . ASP A 1 73 ? 8.738 -21.322 12.043 1.00 58.78 73 ASP A N 1
ATOM 584 C CA . ASP A 1 73 ? 9.269 -22.355 11.156 1.00 58.78 73 ASP A CA 1
ATOM 585 C C . ASP A 1 73 ? 10.383 -21.822 10.242 1.00 58.78 73 ASP A C 1
ATOM 587 O O . ASP A 1 73 ? 10.923 -22.575 9.438 1.00 58.78 73 ASP A O 1
ATOM 591 N N . LEU A 1 74 ? 10.762 -20.543 10.396 1.00 61.75 74 LEU A N 1
ATOM 592 C CA . LEU A 1 74 ? 11.790 -19.851 9.607 1.00 61.75 74 LEU A CA 1
ATOM 593 C C . LEU A 1 74 ? 11.546 -19.946 8.092 1.00 61.75 74 LEU A C 1
ATOM 595 O O . LEU A 1 74 ? 12.481 -19.856 7.297 1.00 61.75 74 LEU A O 1
ATOM 599 N N . ALA A 1 75 ? 10.286 -20.123 7.692 1.00 57.06 75 ALA A N 1
ATOM 600 C CA . ALA A 1 75 ? 9.899 -20.255 6.303 1.00 57.06 75 ALA A CA 1
ATOM 601 C C . ALA A 1 75 ? 9.734 -18.874 5.667 1.00 57.06 75 ALA A C 1
ATOM 603 O O . ALA A 1 75 ? 9.095 -17.976 6.225 1.00 57.06 75 ALA A O 1
ATOM 604 N N . MET A 1 76 ? 10.279 -18.723 4.461 1.00 62.31 76 MET A N 1
ATOM 605 C CA . MET A 1 76 ? 9.901 -17.642 3.567 1.00 62.31 76 MET A CA 1
ATOM 606 C C . MET A 1 76 ? 8.875 -18.182 2.579 1.00 62.31 76 MET A C 1
ATOM 608 O O . MET A 1 76 ? 9.106 -19.190 1.924 1.00 62.31 76 MET A O 1
ATOM 612 N N . SER A 1 77 ? 7.725 -17.529 2.510 1.00 66.38 77 SER A N 1
ATOM 613 C CA . SER A 1 77 ? 6.721 -17.725 1.468 1.00 66.38 77 SER A CA 1
ATOM 614 C C . SER A 1 77 ? 6.734 -16.501 0.571 1.00 66.38 77 SER A C 1
ATOM 616 O O . SER A 1 77 ? 7.060 -15.412 1.040 1.00 66.38 77 SER A O 1
ATOM 618 N N . ALA A 1 78 ? 6.316 -16.634 -0.681 1.00 68.19 78 ALA A N 1
ATOM 619 C CA . ALA A 1 78 ? 5.972 -15.458 -1.459 1.00 68.19 78 ALA A CA 1
ATOM 620 C C . ALA A 1 78 ? 4.557 -15.560 -1.993 1.00 68.19 78 ALA A C 1
ATOM 622 O O . ALA A 1 78 ? 4.121 -16.616 -2.447 1.00 68.19 78 ALA A O 1
ATOM 623 N N . VAL A 1 79 ? 3.857 -14.439 -1.901 1.00 71.31 79 VAL A N 1
ATOM 624 C CA . VAL A 1 79 ? 2.447 -14.336 -2.251 1.00 71.31 79 VAL A CA 1
ATOM 625 C C . VAL A 1 79 ? 2.322 -13.577 -3.556 1.00 71.31 79 VAL A C 1
ATOM 627 O O . VAL A 1 79 ? 2.805 -12.450 -3.642 1.00 71.31 79 VAL A O 1
ATOM 630 N N . ALA A 1 80 ? 1.670 -14.182 -4.546 1.00 68.38 80 ALA A N 1
ATOM 631 C CA . ALA A 1 80 ? 1.374 -13.523 -5.811 1.00 68.38 80 ALA A CA 1
ATOM 632 C C . ALA A 1 80 ? 0.428 -12.330 -5.590 1.00 68.38 80 ALA A C 1
ATOM 634 O O . ALA A 1 80 ? -0.612 -12.473 -4.950 1.00 68.38 80 ALA A O 1
ATOM 635 N N . THR A 1 81 ? 0.770 -11.156 -6.129 1.00 67.94 81 THR A N 1
ATOM 636 C CA . THR A 1 81 ? -0.089 -9.953 -6.077 1.00 67.94 81 THR A CA 1
ATOM 637 C C . THR A 1 81 ? -0.936 -9.750 -7.343 1.00 67.94 81 THR A C 1
ATOM 639 O O . THR A 1 81 ? -1.569 -8.703 -7.513 1.00 67.94 81 THR A O 1
ATOM 642 N N . ARG A 1 82 ? -0.941 -10.747 -8.239 1.00 67.06 82 ARG A N 1
ATOM 643 C CA . ARG A 1 82 ? -1.793 -10.873 -9.432 1.00 67.06 82 ARG A CA 1
ATOM 644 C C . ARG A 1 82 ? -1.814 -12.309 -9.948 1.00 67.06 82 ARG A C 1
ATOM 646 O O . ARG A 1 82 ? -0.990 -13.122 -9.531 1.00 67.06 82 ARG A O 1
ATOM 653 N N . ASP A 1 83 ? -2.656 -12.544 -10.944 1.00 70.94 83 ASP A N 1
ATOM 654 C CA . ASP A 1 83 ? -2.601 -13.728 -11.799 1.00 70.94 83 ASP A CA 1
ATOM 655 C C . ASP A 1 83 ? -1.249 -13.821 -12.521 1.00 70.94 83 ASP A C 1
ATOM 657 O O . ASP A 1 83 ? -0.749 -12.812 -13.024 1.00 70.94 83 ASP A O 1
ATOM 661 N N . ILE A 1 84 ? -0.663 -15.020 -12.559 1.00 72.44 84 ILE A N 1
ATOM 662 C CA . ILE A 1 84 ? 0.611 -15.337 -13.221 1.00 72.44 84 ILE A CA 1
ATOM 663 C C . ILE A 1 84 ? 0.316 -16.399 -14.279 1.00 72.44 84 ILE A C 1
ATOM 665 O O . ILE A 1 84 ? -0.202 -17.469 -13.947 1.00 72.44 84 ILE A O 1
ATOM 669 N N . GLU A 1 85 ? 0.628 -16.106 -15.540 1.00 78.69 85 GLU A N 1
ATOM 670 C CA . GLU A 1 85 ? 0.369 -17.033 -16.645 1.00 78.69 85 GLU A CA 1
ATOM 671 C C . GLU A 1 85 ? 1.476 -18.101 -16.765 1.00 78.69 85 GLU A C 1
ATOM 673 O O . GLU A 1 85 ? 2.626 -17.863 -16.378 1.00 78.69 85 GLU A O 1
ATOM 678 N N . PRO A 1 86 ? 1.187 -19.294 -17.320 1.00 77.06 86 PRO A N 1
ATOM 679 C CA . PRO A 1 86 ? 2.206 -20.316 -17.537 1.00 77.06 86 PRO A CA 1
ATOM 680 C C . PRO A 1 86 ? 3.380 -19.811 -18.389 1.00 77.06 86 PRO A C 1
ATOM 682 O O . PRO A 1 86 ? 3.195 -19.323 -19.502 1.00 77.06 86 PRO A O 1
ATOM 685 N N . GLY A 1 87 ? 4.602 -19.984 -17.877 1.00 80.56 87 GLY A N 1
ATOM 686 C CA . GLY A 1 87 ? 5.835 -19.535 -18.536 1.00 80.56 87 GLY A CA 1
ATOM 687 C C . GLY A 1 87 ? 6.234 -18.091 -18.223 1.00 80.56 87 GLY A C 1
ATOM 688 O O . GLY A 1 87 ? 7.283 -17.647 -18.684 1.00 80.56 87 GLY A O 1
ATOM 689 N N . GLU A 1 88 ? 5.439 -17.371 -17.433 1.00 74.50 88 GLU A N 1
ATOM 690 C CA . GLU A 1 88 ? 5.770 -16.024 -16.993 1.00 74.50 88 GLU A CA 1
ATOM 691 C C . GLU A 1 88 ? 6.803 -16.018 -15.855 1.00 74.50 88 GLU A C 1
ATOM 693 O O . GLU A 1 88 ? 6.766 -16.847 -14.943 1.00 74.50 88 GLU A O 1
ATOM 698 N N . GLU A 1 89 ? 7.739 -15.067 -15.899 1.00 76.25 89 GLU A N 1
ATOM 699 C CA . GLU A 1 89 ? 8.749 -14.901 -14.855 1.00 76.25 89 GLU A CA 1
ATOM 700 C C . GLU A 1 89 ? 8.117 -14.385 -13.553 1.00 76.25 89 GLU A C 1
ATOM 702 O O . GLU A 1 89 ? 7.423 -13.365 -13.524 1.00 76.25 89 GLU A O 1
ATOM 707 N N . ILE A 1 90 ? 8.405 -15.068 -12.443 1.00 77.56 90 ILE A N 1
ATOM 708 C CA . ILE A 1 90 ? 8.010 -14.619 -11.109 1.00 77.56 90 ILE A CA 1
ATOM 709 C C . ILE A 1 90 ? 9.058 -13.634 -10.596 1.00 77.56 90 ILE A C 1
ATOM 711 O O . ILE A 1 90 ? 10.218 -13.993 -10.406 1.00 77.56 90 ILE A O 1
ATOM 715 N N . THR A 1 91 ? 8.637 -12.402 -10.320 1.00 71.75 91 THR A N 1
ATOM 716 C CA . THR A 1 91 ? 9.528 -11.322 -9.875 1.00 71.75 91 THR A CA 1
ATOM 717 C C . THR A 1 91 ? 9.170 -10.834 -8.473 1.00 71.75 91 THR A C 1
ATOM 719 O O . THR A 1 91 ? 8.016 -10.903 -8.049 1.00 71.75 91 THR A O 1
ATOM 722 N N . ILE A 1 92 ? 10.159 -10.323 -7.737 1.00 74.69 92 ILE A N 1
ATOM 723 C CA . ILE A 1 92 ? 9.977 -9.648 -6.443 1.00 74.69 92 ILE A CA 1
ATOM 724 C C . ILE A 1 92 ? 10.670 -8.284 -6.473 1.00 74.69 92 ILE A C 1
ATOM 726 O O . ILE A 1 92 ? 11.614 -8.078 -7.234 1.00 74.69 92 ILE A O 1
ATOM 730 N N . SER A 1 93 ? 10.223 -7.343 -5.638 1.00 74.44 93 SER A N 1
ATOM 731 C CA . SER A 1 93 ? 10.875 -6.032 -5.540 1.00 74.44 93 SER A CA 1
ATOM 732 C C . SER A 1 93 ? 11.980 -6.043 -4.490 1.00 74.44 93 SER A C 1
ATOM 734 O O . SER A 1 93 ? 11.737 -6.359 -3.328 1.00 74.44 93 SER A O 1
ATOM 736 N N . TYR A 1 94 ? 13.186 -5.634 -4.880 1.00 68.81 94 TYR A N 1
ATOM 737 C CA . TYR A 1 94 ? 14.329 -5.482 -3.967 1.00 68.81 94 TYR A CA 1
ATOM 738 C C . TYR A 1 94 ? 14.337 -4.144 -3.218 1.00 68.81 94 TYR A C 1
ATOM 740 O O . TYR A 1 94 ? 15.121 -3.932 -2.294 1.00 68.81 94 TYR A O 1
ATOM 748 N N . ILE A 1 95 ? 13.487 -3.216 -3.648 1.00 79.06 95 ILE A N 1
ATOM 749 C CA . ILE A 1 95 ? 13.354 -1.871 -3.092 1.00 79.06 95 ILE A CA 1
ATOM 750 C C . ILE A 1 95 ? 11.898 -1.624 -2.703 1.00 79.06 95 ILE A C 1
ATOM 752 O O . ILE A 1 95 ? 10.989 -2.309 -3.181 1.00 79.06 95 ILE A O 1
ATOM 756 N N . SER A 1 96 ? 11.653 -0.640 -1.843 1.00 81.69 96 SER A N 1
ATOM 757 C CA . SER A 1 96 ? 10.289 -0.302 -1.438 1.00 81.69 96 SER A CA 1
ATOM 758 C C . SER A 1 96 ? 9.430 0.117 -2.634 1.00 81.69 96 SER A C 1
ATOM 760 O O . SER A 1 96 ? 9.863 0.865 -3.513 1.00 81.69 96 SER A O 1
ATOM 762 N N . LEU A 1 97 ? 8.180 -0.340 -2.638 1.00 84.38 97 LEU A N 1
ATOM 763 C CA . LEU A 1 97 ? 7.179 0.080 -3.615 1.00 84.38 97 LEU A CA 1
ATOM 764 C C . LEU A 1 97 ? 6.763 1.542 -3.372 1.00 84.38 97 LEU A C 1
ATOM 766 O O . LEU A 1 97 ? 6.904 2.064 -2.268 1.00 84.38 97 LEU A O 1
ATOM 770 N N . GLY A 1 98 ? 6.226 2.192 -4.405 1.00 85.06 98 GLY A N 1
ATOM 771 C CA . GLY A 1 98 ? 5.698 3.563 -4.323 1.00 85.06 98 GLY A CA 1
ATOM 772 C C . GLY A 1 98 ? 6.690 4.677 -4.671 1.00 85.06 98 GLY A C 1
ATOM 773 O O . GLY A 1 98 ? 6.277 5.815 -4.812 1.00 85.06 98 GLY A O 1
ATOM 774 N N . MET A 1 99 ? 7.972 4.373 -4.891 1.00 87.50 99 MET A N 1
ATOM 775 C CA . MET A 1 99 ? 8.986 5.385 -5.232 1.00 87.50 99 MET A CA 1
ATOM 776 C C . MET A 1 99 ? 8.849 5.917 -6.675 1.00 87.50 99 MET A C 1
ATOM 778 O O . MET A 1 99 ? 8.617 5.092 -7.571 1.00 87.50 99 MET A O 1
ATOM 782 N N . PRO A 1 100 ? 9.072 7.225 -6.934 1.00 93.31 100 PRO A N 1
ATOM 783 C CA . PRO A 1 100 ? 9.232 7.792 -8.279 1.00 93.31 100 PRO A CA 1
ATOM 784 C C . PRO A 1 100 ? 10.436 7.215 -9.036 1.00 93.31 100 PRO A C 1
ATOM 786 O O . PRO A 1 100 ? 11.364 6.656 -8.443 1.00 93.31 100 PRO A O 1
ATOM 789 N N . THR A 1 101 ? 10.458 7.361 -10.357 1.00 92.06 101 THR A N 1
ATOM 790 C CA . THR A 1 101 ? 11.400 6.697 -11.266 1.00 92.06 101 THR A CA 1
ATOM 791 C C . THR A 1 101 ? 12.849 7.030 -10.942 1.00 92.06 101 THR A C 1
ATOM 793 O O . THR A 1 101 ? 13.677 6.125 -10.823 1.00 92.06 101 THR A O 1
ATOM 796 N N . ALA A 1 102 ? 13.164 8.309 -10.727 1.00 93.06 102 ALA A N 1
ATOM 797 C CA . ALA A 1 102 ? 14.520 8.734 -10.384 1.00 93.06 102 ALA A CA 1
ATOM 798 C C . ALA A 1 102 ? 14.984 8.192 -9.020 1.00 93.06 102 ALA A C 1
ATOM 800 O O . ALA A 1 102 ? 16.180 7.982 -8.807 1.00 93.06 102 ALA A O 1
ATOM 801 N N . GLN A 1 103 ? 14.059 7.969 -8.084 1.00 90.94 103 GLN A N 1
ATOM 802 C CA . GLN A 1 103 ? 14.373 7.343 -6.803 1.00 90.94 103 GLN A CA 1
ATOM 803 C C . GLN A 1 103 ? 14.582 5.836 -6.981 1.00 90.94 103 GLN A C 1
ATOM 805 O O . GLN A 1 103 ? 15.613 5.334 -6.547 1.00 90.94 103 GLN A O 1
ATOM 810 N N . ARG A 1 104 ? 13.702 5.136 -7.715 1.00 88.06 104 ARG A N 1
ATOM 811 C CA . ARG A 1 104 ? 13.877 3.705 -8.040 1.00 88.06 104 ARG A CA 1
ATOM 812 C C . ARG A 1 104 ? 15.222 3.437 -8.712 1.00 88.06 104 ARG A C 1
ATOM 814 O O . ARG A 1 104 ? 15.948 2.546 -8.279 1.00 88.06 104 ARG A O 1
ATOM 821 N N . ALA A 1 105 ? 15.573 4.240 -9.718 1.00 86.69 105 ALA A N 1
ATOM 822 C CA . ALA A 1 105 ? 16.836 4.127 -10.444 1.00 86.69 105 ALA A CA 1
ATOM 823 C C . ALA A 1 105 ? 18.056 4.324 -9.531 1.00 86.69 105 ALA A C 1
ATOM 825 O O . ALA A 1 105 ? 19.049 3.628 -9.687 1.00 86.69 105 ALA A O 1
ATOM 826 N N . ARG A 1 106 ? 17.976 5.228 -8.547 1.00 89.88 106 ARG A N 1
ATOM 827 C CA . ARG A 1 106 ? 19.052 5.447 -7.569 1.00 89.88 106 ARG A CA 1
ATOM 828 C C . ARG A 1 106 ? 19.121 4.378 -6.485 1.00 89.88 106 ARG A C 1
ATOM 830 O O . ARG A 1 106 ? 20.206 4.082 -6.011 1.00 89.88 106 ARG A O 1
ATOM 837 N N . THR A 1 107 ? 17.993 3.824 -6.051 1.00 79.69 107 THR A N 1
ATOM 838 C CA . THR A 1 107 ? 17.979 2.816 -4.981 1.00 79.69 107 THR A CA 1
ATOM 839 C C . THR A 1 107 ? 18.394 1.441 -5.501 1.00 79.69 107 THR A C 1
ATOM 841 O O . THR A 1 107 ? 19.060 0.695 -4.786 1.00 79.69 107 THR A O 1
ATOM 844 N N . ILE A 1 108 ? 18.036 1.101 -6.743 1.00 80.56 108 ILE A N 1
ATOM 845 C CA . ILE A 1 108 ? 18.327 -0.219 -7.313 1.00 80.56 108 ILE A CA 1
ATOM 846 C C . ILE A 1 108 ? 19.808 -0.414 -7.665 1.00 80.56 108 ILE A C 1
ATOM 848 O O . ILE A 1 108 ? 20.282 -1.545 -7.658 1.00 80.56 108 ILE A O 1
ATOM 852 N N . THR A 1 109 ? 20.574 0.658 -7.890 1.00 76.62 109 THR A N 1
ATOM 853 C CA . THR A 1 109 ? 22.015 0.563 -8.197 1.00 76.62 109 THR A CA 1
ATOM 854 C C . THR A 1 109 ? 22.826 -0.053 -7.061 1.00 76.62 109 THR A C 1
ATOM 856 O O . THR A 1 109 ? 23.863 -0.657 -7.324 1.00 76.62 109 THR A O 1
ATOM 859 N N . ASN A 1 110 ? 22.329 0.004 -5.820 1.00 75.88 110 ASN A N 1
ATOM 860 C CA . ASN A 1 110 ? 22.914 -0.711 -4.680 1.00 75.88 110 ASN A CA 1
ATOM 861 C C . ASN A 1 110 ? 22.961 -2.237 -4.895 1.00 75.88 110 ASN A C 1
ATOM 863 O O . ASN A 1 110 ? 23.747 -2.920 -4.248 1.00 75.88 110 ASN A O 1
ATOM 867 N N . TRP A 1 111 ? 22.145 -2.762 -5.813 1.00 76.00 111 TRP A N 1
ATOM 868 C CA . TRP A 1 111 ? 22.103 -4.170 -6.207 1.00 76.00 111 TRP A CA 1
ATOM 869 C C . TRP A 1 111 ? 22.949 -4.484 -7.450 1.00 76.00 111 TRP A C 1
ATOM 871 O O . TRP A 1 111 ? 22.947 -5.617 -7.922 1.00 76.00 111 TRP A O 1
ATOM 881 N N . GLY A 1 112 ? 23.680 -3.504 -7.991 1.00 76.50 112 GLY A N 1
ATOM 882 C CA . GLY A 1 112 ? 24.641 -3.712 -9.078 1.00 76.50 112 GLY A CA 1
ATOM 883 C C . GLY A 1 112 ? 24.047 -3.770 -10.489 1.00 76.50 112 GLY A C 1
ATOM 884 O O . GLY A 1 112 ? 24.745 -4.177 -11.414 1.00 76.50 112 GLY A O 1
ATOM 885 N N . PHE A 1 113 ? 22.790 -3.358 -10.684 1.00 76.88 113 PHE A N 1
ATOM 886 C CA . PHE A 1 113 ? 22.158 -3.308 -12.006 1.00 76.88 113 PHE A CA 1
ATOM 887 C C . PHE A 1 113 ? 21.262 -2.077 -12.190 1.00 76.88 113 PHE A C 1
ATOM 889 O O . PHE A 1 113 ? 20.851 -1.429 -11.228 1.00 76.88 113 PHE A O 1
ATOM 896 N N . ASN A 1 114 ? 20.940 -1.775 -13.450 1.00 79.69 114 ASN A N 1
ATOM 897 C CA . ASN A 1 114 ? 19.948 -0.767 -13.817 1.00 79.69 114 ASN A CA 1
ATOM 898 C C . ASN A 1 114 ? 18.615 -1.451 -14.121 1.00 79.69 114 ASN A C 1
ATOM 900 O O . ASN A 1 114 ? 18.568 -2.399 -14.901 1.00 79.69 114 ASN A O 1
ATOM 904 N N . CYS A 1 115 ? 17.528 -0.965 -13.526 1.00 78.12 115 CYS A N 1
ATOM 905 C CA . CYS A 1 115 ? 16.208 -1.554 -13.722 1.00 78.12 115 CYS A CA 1
ATOM 906 C C . CYS A 1 115 ? 15.645 -1.237 -15.116 1.00 78.12 115 CYS A C 1
ATOM 908 O O . CYS A 1 115 ? 15.555 -0.072 -15.503 1.00 78.12 115 CYS A O 1
ATOM 910 N N . THR A 1 116 ? 15.205 -2.273 -15.828 1.00 82.62 116 THR A N 1
ATOM 911 C CA . THR A 1 116 ? 14.578 -2.192 -17.158 1.00 82.62 116 THR A CA 1
ATOM 912 C C . THR A 1 116 ? 13.128 -2.683 -17.149 1.00 82.62 116 THR A C 1
ATOM 914 O O . THR A 1 116 ? 12.609 -3.073 -18.190 1.00 82.62 116 THR A O 1
ATOM 917 N N . CYS A 1 117 ? 12.472 -2.706 -15.981 1.00 81.56 117 CYS A N 1
ATOM 918 C CA . CYS A 1 117 ? 11.066 -3.100 -15.888 1.00 81.56 117 CYS A CA 1
ATOM 919 C C . CYS A 1 117 ? 10.156 -2.112 -16.627 1.00 81.56 117 CYS A C 1
ATOM 921 O O . CYS A 1 117 ? 10.539 -0.963 -16.848 1.00 81.56 117 CYS A O 1
ATOM 923 N N . GLU A 1 118 ? 8.918 -2.526 -16.899 1.00 84.69 118 GLU A N 1
ATOM 924 C CA . GLU A 1 118 ? 7.921 -1.737 -17.635 1.00 84.69 118 GLU A CA 1
ATOM 925 C C . GLU A 1 118 ? 7.749 -0.307 -17.100 1.00 84.69 118 GLU A C 1
ATOM 927 O O . GLU A 1 118 ? 7.619 0.629 -17.881 1.00 84.69 118 GLU A O 1
ATOM 932 N N . LEU A 1 119 ? 7.817 -0.105 -15.776 1.00 86.50 119 LEU A N 1
ATOM 933 C CA . LEU A 1 119 ? 7.717 1.227 -15.164 1.00 86.50 119 LEU A CA 1
ATOM 934 C C . LEU A 1 119 ? 8.953 2.099 -15.423 1.00 86.50 119 LEU A C 1
ATOM 936 O O . LEU A 1 119 ? 8.845 3.316 -15.531 1.00 86.50 119 LEU A O 1
ATOM 940 N N . CYS A 1 120 ? 10.146 1.505 -15.466 1.00 83.00 120 CYS A N 1
ATOM 941 C CA . CYS A 1 120 ? 11.397 2.229 -15.700 1.00 83.00 120 CYS A CA 1
ATOM 942 C C . CYS A 1 120 ? 11.665 2.445 -17.196 1.00 83.00 120 CYS A C 1
ATOM 944 O O . CYS A 1 120 ? 12.274 3.451 -17.557 1.00 83.00 120 CYS A O 1
ATOM 946 N N . SER A 1 121 ? 11.193 1.539 -18.055 1.00 85.94 121 SER A N 1
ATOM 947 C CA . SER A 1 121 ? 11.329 1.610 -19.514 1.00 85.94 121 SER A CA 1
ATOM 948 C C . SER A 1 121 ? 10.154 2.299 -20.217 1.00 85.94 121 SER A C 1
ATOM 950 O O . SER A 1 121 ? 10.177 2.428 -21.440 1.00 85.94 121 SER A O 1
ATOM 952 N N . ALA A 1 122 ? 9.125 2.727 -19.480 1.00 91.94 122 ALA A N 1
ATOM 953 C CA . ALA A 1 122 ? 7.963 3.405 -20.046 1.00 91.94 122 ALA A CA 1
ATOM 954 C C . ALA A 1 122 ? 8.334 4.720 -20.777 1.00 91.94 122 ALA A C 1
ATOM 956 O O . ALA A 1 122 ? 9.346 5.362 -20.455 1.00 91.94 122 ALA A O 1
ATOM 957 N N . PRO A 1 123 ? 7.503 5.168 -21.741 1.00 96.75 123 PRO A N 1
ATOM 958 C CA . PRO A 1 123 ? 7.670 6.468 -22.388 1.00 96.75 123 PRO A CA 1
ATOM 959 C C . PRO A 1 123 ? 7.759 7.618 -21.369 1.00 96.75 123 PRO A C 1
ATOM 961 O O . PRO A 1 123 ? 7.148 7.517 -20.303 1.00 96.75 123 PRO A O 1
ATOM 964 N N . PRO A 1 124 ? 8.490 8.713 -21.667 1.00 96.50 124 PRO A N 1
ATOM 965 C CA . PRO A 1 124 ? 8.676 9.831 -20.736 1.00 96.50 124 PRO A CA 1
ATOM 966 C C . PRO A 1 124 ? 7.378 10.348 -20.104 1.00 96.50 124 PRO A C 1
ATOM 968 O O . PRO A 1 124 ? 7.313 10.435 -18.886 1.00 96.50 124 PRO A O 1
ATOM 971 N N . GLU A 1 125 ? 6.336 10.567 -20.907 1.00 97.00 125 GLU A N 1
ATOM 972 C CA . GLU A 1 125 ? 5.022 11.038 -20.444 1.00 97.00 125 GLU A CA 1
ATOM 973 C C . GLU A 1 125 ? 4.366 10.070 -19.444 1.00 97.00 125 GLU A C 1
ATOM 975 O O . GLU A 1 125 ? 3.860 10.475 -18.401 1.00 97.00 125 GLU A O 1
ATOM 980 N N . ALA A 1 126 ? 4.425 8.762 -19.713 1.00 94.62 126 ALA A N 1
ATOM 981 C CA . ALA A 1 126 ? 3.867 7.754 -18.815 1.00 94.62 126 ALA A CA 1
ATOM 982 C C . ALA A 1 126 ? 4.648 7.658 -17.492 1.00 94.62 126 ALA A C 1
ATOM 984 O O . ALA A 1 126 ? 4.049 7.418 -16.440 1.00 94.62 126 ALA A O 1
ATOM 985 N N . ARG A 1 127 ? 5.975 7.857 -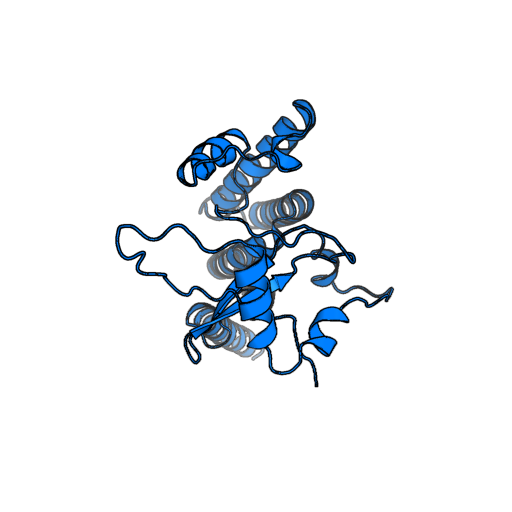17.535 1.00 94.69 127 ARG A N 1
ATOM 986 C CA . ARG A 1 127 ? 6.825 7.907 -16.335 1.00 94.69 127 ARG A CA 1
ATOM 987 C C . ARG A 1 127 ? 6.545 9.149 -15.505 1.00 94.69 127 ARG A C 1
ATOM 989 O O . ARG A 1 127 ? 6.364 9.012 -14.305 1.00 94.69 127 ARG A O 1
ATOM 996 N N . GLU A 1 128 ? 6.457 10.314 -16.138 1.00 97.31 128 GLU A N 1
ATOM 997 C CA . GLU A 1 128 ? 6.137 11.583 -15.479 1.00 97.31 128 GLU A CA 1
ATOM 998 C C . GLU A 1 128 ? 4.772 11.511 -14.792 1.00 97.31 128 GLU A C 1
ATOM 1000 O O . GLU A 1 128 ? 4.683 11.727 -13.589 1.00 97.31 128 GLU A O 1
ATOM 1005 N N . ALA A 1 129 ? 3.739 11.031 -15.490 1.00 97.31 129 ALA A N 1
ATOM 1006 C CA . ALA A 1 129 ? 2.417 10.866 -14.895 1.00 97.31 129 ALA A CA 1
ATOM 1007 C C . ALA A 1 129 ? 2.401 9.857 -13.724 1.00 97.31 129 ALA A C 1
ATOM 1009 O O . ALA A 1 129 ? 1.614 9.999 -12.788 1.0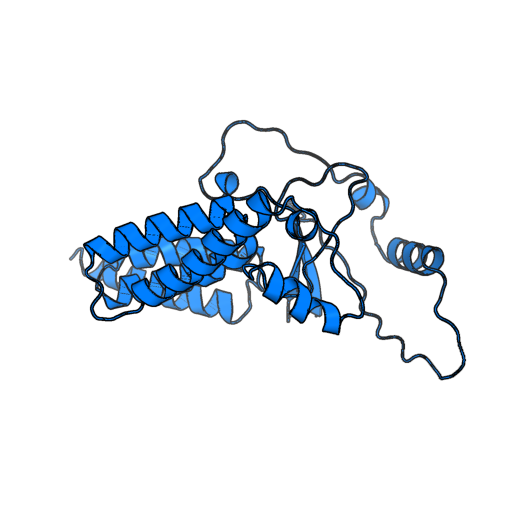0 97.31 129 ALA A O 1
ATOM 1010 N N . SER A 1 130 ? 3.224 8.800 -13.771 1.00 94.81 130 SER A N 1
ATOM 1011 C CA . SER A 1 130 ? 3.365 7.851 -12.652 1.00 94.81 130 SER A CA 1
ATOM 1012 C C . SER A 1 130 ? 4.115 8.470 -11.476 1.00 94.81 130 SER A C 1
ATOM 1014 O O . SER A 1 130 ? 3.720 8.272 -10.326 1.00 94.81 130 SER A O 1
ATOM 1016 N N . ASP A 1 131 ? 5.161 9.242 -11.756 1.00 97.00 131 ASP A N 1
ATOM 1017 C CA . ASP A 1 131 ? 5.952 9.934 -10.746 1.00 97.00 131 ASP A CA 1
ATOM 1018 C C . ASP A 1 131 ? 5.095 10.981 -10.019 1.00 97.00 131 ASP A C 1
ATOM 1020 O O . ASP A 1 131 ? 5.039 10.936 -8.792 1.00 97.00 131 ASP A O 1
ATOM 1024 N N . GLU A 1 132 ? 4.302 11.783 -10.738 1.00 97.94 132 GLU A N 1
ATOM 1025 C CA . GLU A 1 132 ? 3.331 12.720 -10.151 1.00 97.94 132 GLU A CA 1
ATOM 1026 C C . GLU A 1 132 ? 2.336 12.014 -9.220 1.00 97.94 132 GLU A C 1
ATOM 1028 O O . GLU A 1 132 ? 2.097 12.455 -8.097 1.00 97.94 132 GLU A O 1
ATOM 1033 N N . ARG A 1 133 ? 1.767 10.872 -9.638 1.00 97.25 133 ARG A N 1
ATOM 1034 C CA . ARG A 1 133 ? 0.833 10.106 -8.791 1.00 97.25 133 ARG A CA 1
ATOM 1035 C C . ARG A 1 133 ? 1.506 9.546 -7.540 1.00 97.25 133 ARG A C 1
ATOM 1037 O O . ARG A 1 133 ? 0.882 9.487 -6.479 1.00 97.25 133 ARG A O 1
ATOM 1044 N N . ARG A 1 134 ? 2.762 9.115 -7.651 1.00 94.56 134 ARG A N 1
ATOM 1045 C CA . ARG A 1 134 ? 3.552 8.574 -6.534 1.00 94.56 134 ARG A CA 1
ATOM 1046 C C . ARG A 1 134 ? 3.977 9.656 -5.552 1.00 94.56 134 ARG A C 1
ATOM 1048 O O . ARG A 1 134 ? 3.918 9.426 -4.348 1.00 94.56 134 ARG A O 1
ATOM 1055 N N . GLU A 1 135 ? 4.341 10.831 -6.045 1.00 96.50 135 GLU A N 1
ATOM 1056 C CA . GLU A 1 135 ? 4.599 12.012 -5.221 1.00 96.50 135 GLU A CA 1
ATOM 1057 C C . GLU A 1 135 ? 3.314 12.461 -4.523 1.00 96.50 135 GLU A C 1
ATOM 1059 O O . GLU A 1 135 ? 3.293 12.624 -3.301 1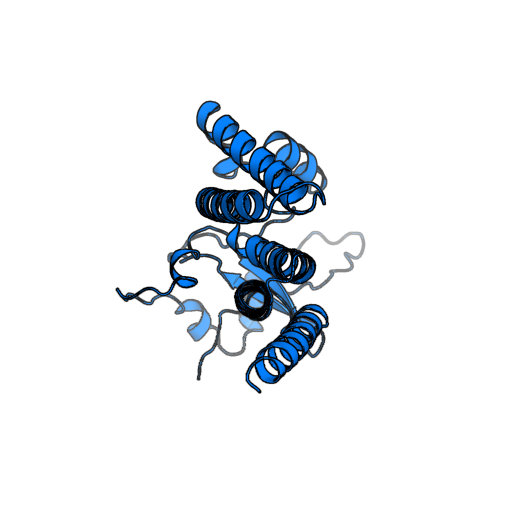.00 96.50 135 GLU A O 1
ATOM 1064 N N . ARG A 1 136 ? 2.197 12.497 -5.257 1.00 97.19 136 ARG A N 1
ATOM 1065 C CA . ARG A 1 136 ? 0.886 12.837 -4.706 1.00 97.19 136 ARG A CA 1
ATOM 1066 C C . ARG A 1 136 ? 0.433 11.882 -3.603 1.00 97.19 136 ARG A C 1
ATOM 1068 O O . ARG A 1 136 ? -0.125 12.332 -2.608 1.00 97.19 136 ARG A O 1
ATOM 1075 N N . LEU A 1 137 ? 0.700 10.580 -3.719 1.00 94.50 137 LEU A N 1
ATOM 1076 C CA . LEU A 1 137 ? 0.425 9.613 -2.645 1.00 94.50 137 LEU A CA 1
ATOM 1077 C C . LEU A 1 137 ? 1.118 9.996 -1.331 1.00 94.50 137 LEU A C 1
ATOM 1079 O O . LEU A 1 137 ? 0.521 9.876 -0.260 1.00 94.50 137 LEU A O 1
ATOM 1083 N N . VAL A 1 138 ? 2.366 10.459 -1.412 1.00 93.75 138 VAL A N 1
ATOM 1084 C CA . VAL A 1 138 ? 3.143 10.890 -0.246 1.00 93.75 138 VAL A CA 1
ATOM 1085 C C . VAL A 1 138 ? 2.555 12.173 0.341 1.00 93.75 138 VAL A C 1
ATOM 1087 O O . VAL A 1 138 ? 2.327 12.237 1.548 1.00 93.75 138 VAL A O 1
ATOM 1090 N N . GLU A 1 139 ? 2.243 13.160 -0.499 1.00 96.50 139 GLU A N 1
ATOM 1091 C CA . GLU A 1 139 ? 1.606 14.413 -0.072 1.00 96.50 139 GLU A CA 1
ATOM 1092 C C . GLU A 1 139 ? 0.266 14.178 0.624 1.00 96.50 139 GLU A C 1
ATOM 1094 O O . GLU A 1 139 ? 0.039 14.681 1.723 1.00 96.50 139 GLU A O 1
ATOM 1099 N N . VAL A 1 140 ? -0.609 13.381 0.003 1.00 96.19 140 VAL A N 1
ATOM 1100 C CA . VAL A 1 140 ? -1.928 13.037 0.542 1.00 96.19 140 VAL A CA 1
ATOM 1101 C C . VAL A 1 140 ? -1.772 12.352 1.896 1.00 96.19 140 VAL A C 1
ATOM 1103 O O . VAL A 1 140 ? -2.450 12.723 2.850 1.00 96.19 140 VAL A O 1
ATOM 1106 N N . TYR A 1 141 ? -0.837 11.407 2.020 1.00 94.56 141 TYR A N 1
ATOM 1107 C CA . TYR A 1 141 ? -0.584 10.722 3.285 1.00 94.56 141 TYR A CA 1
ATOM 1108 C C . TYR A 1 141 ? -0.105 11.661 4.403 1.00 94.56 141 TYR A C 1
ATOM 1110 O O . TYR A 1 141 ? -0.503 11.493 5.558 1.00 94.56 141 TYR A O 1
ATOM 1118 N N . TYR A 1 142 ? 0.736 12.650 4.091 1.00 95.69 142 TYR A N 1
ATOM 1119 C CA . TYR A 1 142 ? 1.152 13.653 5.074 1.00 95.69 142 TYR A CA 1
ATOM 1120 C C . TYR A 1 142 ? 0.015 14.606 5.437 1.00 95.69 142 TYR A C 1
ATOM 1122 O O . TYR A 1 142 ? -0.203 14.849 6.621 1.00 95.69 142 TYR A O 1
ATOM 1130 N N . ALA A 1 143 ? -0.761 15.070 4.456 1.00 96.81 143 ALA A N 1
ATOM 1131 C CA . ALA A 1 143 ? -1.921 15.922 4.699 1.00 96.81 143 ALA A CA 1
ATOM 1132 C C . ALA A 1 143 ? -2.952 15.235 5.611 1.00 96.81 143 ALA A C 1
ATOM 1134 O O . ALA A 1 143 ? -3.498 15.863 6.510 1.00 96.81 143 ALA A O 1
ATOM 1135 N N . MET A 1 144 ? -3.175 13.926 5.456 1.00 95.62 144 MET A N 1
ATOM 1136 C CA . MET A 1 144 ? -4.075 13.163 6.334 1.00 95.62 144 MET A CA 1
ATOM 1137 C C . MET A 1 144 ? -3.621 13.099 7.801 1.00 95.62 144 MET A C 1
ATOM 1139 O O . MET A 1 144 ? -4.447 12.832 8.669 1.00 95.62 144 MET A O 1
ATOM 1143 N N . GLN A 1 145 ? -2.329 13.285 8.080 1.00 93.31 145 GLN A N 1
ATOM 1144 C CA . GLN A 1 145 ? -1.767 13.261 9.436 1.00 93.31 145 GLN A CA 1
ATOM 1145 C C . GLN A 1 145 ? -1.658 14.655 10.063 1.00 93.31 145 GLN A C 1
ATOM 1147 O O . GLN A 1 145 ? -1.326 14.763 11.242 1.00 93.31 145 GLN A O 1
ATOM 1152 N N . ASP A 1 146 ? -1.907 15.709 9.288 1.00 94.12 146 ASP A N 1
ATOM 1153 C CA . ASP A 1 146 ? -1.883 17.081 9.776 1.00 94.12 146 ASP A CA 1
ATOM 1154 C C . ASP A 1 146 ? -3.099 17.348 10.678 1.00 94.12 146 ASP A C 1
ATOM 1156 O O . ASP A 1 146 ? -4.243 17.100 10.293 1.00 94.12 146 ASP A O 1
ATOM 1160 N N . GLU A 1 147 ? -2.860 17.869 11.883 1.00 90.69 147 GLU A N 1
ATOM 1161 C CA . GLU A 1 147 ? -3.909 18.162 12.871 1.00 90.69 147 GLU A CA 1
ATOM 1162 C C . GLU A 1 147 ? -4.907 19.231 12.391 1.00 90.69 147 GLU A C 1
ATOM 1164 O O . GLU A 1 147 ? -6.035 19.294 12.881 1.00 90.69 147 GLU A O 1
ATOM 1169 N N . SER A 1 148 ? -4.515 20.070 11.426 1.00 93.94 148 SER A N 1
ATOM 1170 C CA . SER A 1 148 ? -5.384 21.081 10.817 1.00 93.94 148 SER A CA 1
ATOM 1171 C C . SER A 1 148 ? -6.330 20.514 9.753 1.00 93.94 148 SER A C 1
ATOM 1173 O O . SER A 1 148 ? -7.266 21.202 9.326 1.00 93.94 148 SER A O 1
ATOM 1175 N N . THR A 1 149 ? -6.139 19.260 9.333 1.00 95.62 149 THR A N 1
ATOM 1176 C CA . THR A 1 149 ? -6.986 18.620 8.327 1.00 95.62 149 THR A CA 1
ATOM 1177 C C . THR A 1 149 ? -8.381 18.358 8.883 1.00 95.62 149 THR A C 1
ATOM 1179 O O . THR A 1 149 ? -8.597 17.537 9.772 1.00 95.62 149 THR A O 1
ATOM 1182 N N . SER A 1 150 ? -9.371 19.052 8.316 1.00 96.69 150 SER A N 1
ATOM 1183 C CA . SER A 1 150 ? -10.779 18.840 8.668 1.00 96.69 150 SER A CA 1
ATOM 1184 C C . SER A 1 150 ? -11.239 17.412 8.353 1.00 96.69 150 SER A C 1
ATOM 1186 O O . SER A 1 150 ? -10.766 16.792 7.401 1.00 96.69 150 SER A O 1
ATOM 1188 N N . TYR A 1 151 ? -12.248 16.920 9.074 1.00 94.75 151 TYR A N 1
ATOM 1189 C CA . TYR A 1 151 ? -12.815 15.586 8.842 1.00 94.75 151 TYR A CA 1
ATOM 1190 C C . TYR A 1 151 ? -13.310 15.371 7.394 1.00 94.75 151 TYR A C 1
ATOM 1192 O O . TYR A 1 151 ? -13.056 14.329 6.795 1.00 94.75 151 TYR A O 1
ATOM 1200 N N . ASN A 1 152 ? -13.945 16.378 6.782 1.00 96.19 152 ASN A N 1
ATOM 1201 C CA . ASN A 1 152 ? -14.371 16.290 5.379 1.00 96.19 152 ASN A CA 1
ATOM 1202 C C . ASN A 1 152 ? -13.174 16.190 4.422 1.00 96.19 152 ASN A C 1
ATOM 1204 O O . ASN A 1 152 ? -13.201 15.392 3.489 1.00 96.19 152 ASN A O 1
ATOM 1208 N N . ALA A 1 153 ? -12.112 16.963 4.668 1.00 97.12 153 ALA A N 1
ATOM 1209 C CA . ALA A 1 153 ? -10.884 16.867 3.883 1.00 97.12 153 ALA A CA 1
ATOM 1210 C C . ALA A 1 153 ? -10.212 15.497 4.063 1.00 97.12 153 ALA A C 1
ATOM 1212 O O . ALA A 1 153 ? -9.770 14.909 3.082 1.00 97.12 153 ALA A O 1
ATOM 1213 N N . LEU A 1 154 ? -10.206 14.948 5.282 1.00 96.81 154 LEU A N 1
ATOM 1214 C CA . LEU A 1 154 ? -9.687 13.610 5.565 1.00 96.81 154 LEU A CA 1
ATOM 1215 C C . LEU A 1 154 ? -10.400 12.531 4.734 1.00 96.81 154 LEU A C 1
ATOM 1217 O O . LEU A 1 154 ? -9.731 11.662 4.169 1.00 96.81 154 LEU A O 1
ATOM 1221 N N . ILE A 1 155 ? -11.730 12.592 4.608 1.00 95.81 155 ILE A N 1
ATOM 1222 C CA . ILE A 1 155 ? -12.503 11.660 3.770 1.00 95.81 155 ILE A CA 1
ATOM 1223 C C . ILE A 1 155 ? -12.071 11.750 2.302 1.00 95.81 155 ILE A C 1
ATOM 1225 O O . ILE A 1 155 ? -11.798 10.718 1.682 1.00 95.81 155 ILE A O 1
ATOM 1229 N N . GLU A 1 156 ? -11.983 12.961 1.751 1.00 96.56 156 GLU A N 1
ATOM 1230 C CA . GLU A 1 156 ? -11.600 13.169 0.349 1.00 96.56 156 GLU A CA 1
ATOM 1231 C C . GLU A 1 156 ? -10.158 12.728 0.076 1.00 96.56 156 GLU A C 1
ATOM 1233 O O . GLU A 1 156 ? -9.913 11.985 -0.875 1.00 96.56 156 GLU A O 1
ATOM 1238 N N . LEU A 1 157 ? -9.221 13.074 0.963 1.00 97.75 157 LEU A N 1
ATOM 1239 C CA . LEU A 1 157 ? -7.828 12.628 0.893 1.00 97.75 157 LEU A CA 1
ATOM 1240 C C . LEU A 1 157 ? -7.720 11.101 0.968 1.00 97.75 157 LEU A C 1
ATOM 1242 O O . LEU A 1 157 ? -6.979 10.492 0.202 1.00 97.75 157 LEU A O 1
ATOM 1246 N N . THR A 1 158 ? -8.505 10.453 1.834 1.00 95.38 158 THR A N 1
ATOM 1247 C CA . THR A 1 158 ? -8.510 8.985 1.932 1.00 95.38 158 THR A CA 1
ATOM 1248 C C . THR A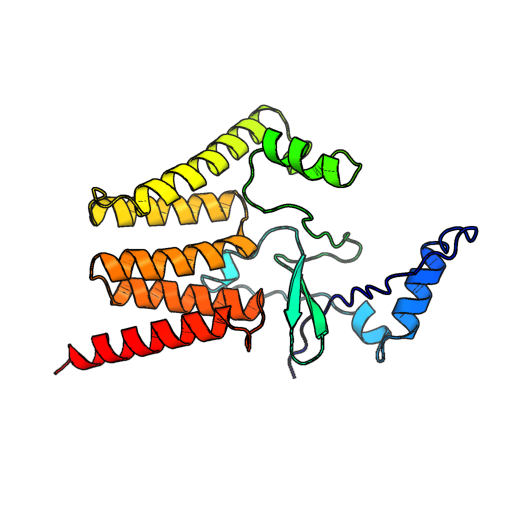 1 158 ? -8.986 8.340 0.624 1.00 95.38 158 THR A C 1
ATOM 1250 O O . THR A 1 158 ? -8.402 7.356 0.166 1.00 95.38 158 THR A O 1
ATOM 1253 N N . ARG A 1 159 ? -10.035 8.891 -0.004 1.00 95.00 159 ARG A N 1
ATOM 1254 C CA . ARG A 1 159 ? -10.551 8.416 -1.302 1.00 95.00 159 ARG A CA 1
ATOM 1255 C C . ARG A 1 159 ? -9.529 8.612 -2.416 1.00 95.00 159 ARG A C 1
ATOM 1257 O O . ARG A 1 159 ? -9.306 7.693 -3.206 1.00 95.00 159 ARG A O 1
ATOM 1264 N N . GLU A 1 160 ? -8.901 9.784 -2.459 1.00 96.00 160 GLU A N 1
ATOM 1265 C CA . GLU A 1 160 ? -7.834 10.102 -3.406 1.00 96.00 160 GLU A CA 1
ATOM 1266 C C . GLU A 1 160 ? -6.668 9.118 -3.258 1.00 96.00 160 GLU A C 1
ATOM 1268 O O . GLU A 1 160 ? -6.251 8.509 -4.245 1.00 96.00 160 GLU A O 1
ATOM 1273 N N . PHE A 1 161 ? -6.207 8.885 -2.025 1.00 94.75 161 PHE A N 1
ATOM 1274 C CA . PHE A 1 161 ? -5.114 7.963 -1.737 1.00 94.75 161 PHE A CA 1
ATOM 1275 C C . PHE A 1 161 ? -5.400 6.560 -2.273 1.00 94.75 161 PHE A C 1
ATOM 1277 O O . PHE A 1 161 ? -4.571 5.978 -2.973 1.00 94.75 161 PHE A O 1
ATOM 1284 N N . ILE A 1 162 ? -6.580 6.008 -1.964 1.00 90.25 162 ILE A N 1
ATOM 1285 C CA . ILE A 1 162 ? -6.963 4.658 -2.399 1.00 90.25 162 ILE A CA 1
ATOM 1286 C C . ILE A 1 162 ? -6.973 4.577 -3.927 1.00 90.25 162 ILE A C 1
ATOM 1288 O O . ILE A 1 162 ? -6.398 3.644 -4.488 1.00 90.25 162 ILE A O 1
ATOM 1292 N N . LYS A 1 163 ? -7.551 5.577 -4.603 1.00 90.06 163 LYS A N 1
ATOM 1293 C CA . LYS A 1 163 ? -7.598 5.629 -6.069 1.00 90.06 163 LYS A CA 1
ATOM 1294 C C . LYS A 1 163 ? -6.197 5.669 -6.681 1.00 90.06 163 LYS A C 1
ATOM 1296 O O . LYS A 1 163 ? -5.914 4.925 -7.618 1.00 90.06 163 LYS A O 1
ATOM 1301 N N . LEU A 1 164 ? -5.309 6.509 -6.150 1.00 91.31 164 LEU A N 1
ATOM 1302 C CA . LEU A 1 164 ? -3.926 6.598 -6.620 1.00 91.31 164 LEU A CA 1
ATOM 1303 C C . LEU A 1 164 ? -3.172 5.283 -6.390 1.00 91.31 164 LEU A C 1
ATOM 1305 O O . LEU A 1 164 ? -2.487 4.804 -7.290 1.00 91.31 164 LEU A O 1
ATOM 1309 N N . ALA A 1 165 ? -3.342 4.662 -5.221 1.00 87.56 165 ALA A N 1
ATOM 1310 C CA . ALA A 1 165 ? -2.692 3.401 -4.887 1.00 87.56 165 ALA A CA 1
ATOM 1311 C C . ALA A 1 165 ? -3.174 2.234 -5.766 1.00 87.56 165 ALA A C 1
ATOM 1313 O O . ALA A 1 165 ? -2.373 1.359 -6.094 1.00 87.56 165 ALA A O 1
ATOM 1314 N N . GLN A 1 166 ? -4.447 2.234 -6.179 1.00 83.44 166 GLN A N 1
ATOM 1315 C CA . GLN A 1 166 ? -4.994 1.280 -7.148 1.00 83.44 166 GLN A CA 1
ATOM 1316 C C . GLN A 1 166 ? -4.383 1.478 -8.541 1.00 83.44 166 GLN A C 1
ATOM 1318 O O . GLN A 1 166 ? -3.896 0.518 -9.134 1.00 83.44 166 GLN A O 1
ATOM 1323 N N . VAL A 1 167 ? -4.343 2.719 -9.044 1.00 88.44 167 VAL A N 1
ATOM 1324 C CA . VAL A 1 167 ? -3.759 3.040 -10.362 1.00 88.44 167 VAL A CA 1
ATOM 1325 C C . VAL A 1 167 ? -2.267 2.703 -10.408 1.00 88.44 167 VAL A C 1
ATOM 1327 O O . VAL A 1 167 ? -1.794 2.113 -11.376 1.00 88.44 167 VAL A O 1
ATOM 1330 N N . GLU A 1 168 ? -1.530 3.019 -9.341 1.00 88.00 168 GLU A N 1
ATOM 1331 C CA . GLU A 1 168 ? -0.098 2.714 -9.202 1.00 88.00 168 GLU A CA 1
ATOM 1332 C C . GLU A 1 168 ? 0.184 1.293 -8.708 1.00 88.00 168 GLU A C 1
ATOM 1334 O O . GLU A 1 168 ? 1.349 0.910 -8.539 1.00 88.00 168 GLU A O 1
ATOM 1339 N N . ARG A 1 169 ? -0.882 0.506 -8.520 1.00 82.75 169 ARG A N 1
ATOM 1340 C CA . ARG A 1 169 ? -0.835 -0.933 -8.287 1.00 82.75 169 ARG A CA 1
ATOM 1341 C C . ARG A 1 169 ? -0.021 -1.323 -7.043 1.00 82.75 169 ARG A C 1
ATOM 1343 O O . ARG A 1 169 ? 0.722 -2.303 -7.024 1.00 82.75 169 ARG A O 1
ATOM 1350 N N . LEU A 1 170 ? -0.176 -0.552 -5.968 1.00 82.50 170 LEU A N 1
ATOM 1351 C CA . LEU A 1 170 ? 0.593 -0.653 -4.720 1.00 82.50 170 LEU A CA 1
ATOM 1352 C C . LEU A 1 170 ? -0.039 -1.597 -3.682 1.00 82.50 170 LEU A C 1
ATOM 1354 O O . LEU A 1 170 ? 0.049 -1.360 -2.479 1.00 82.50 170 LEU A O 1
ATOM 1358 N N . VAL A 1 171 ? -0.659 -2.686 -4.133 1.00 67.75 171 VAL A N 1
ATOM 1359 C CA . VAL A 1 171 ? -1.473 -3.617 -3.323 1.00 67.75 171 VAL A CA 1
ATOM 1360 C C . VAL A 1 171 ? -0.742 -4.122 -2.078 1.00 67.75 171 VAL A C 1
ATOM 1362 O O . VAL A 1 171 ? -1.250 -4.004 -0.966 1.00 67.75 171 VAL A O 1
ATOM 1365 N N . ALA A 1 172 ? 0.491 -4.610 -2.245 1.00 66.81 172 ALA A N 1
ATOM 1366 C CA . ALA A 1 172 ? 1.301 -5.121 -1.138 1.00 66.81 172 ALA A CA 1
ATOM 1367 C C . ALA A 1 172 ? 1.718 -4.030 -0.132 1.00 66.81 172 ALA A C 1
ATOM 1369 O O . ALA A 1 172 ? 2.130 -4.345 0.980 1.00 66.81 172 ALA A O 1
ATOM 1370 N N . LYS A 1 173 ? 1.608 -2.747 -0.505 1.00 75.00 173 LYS A N 1
ATOM 1371 C CA . LYS A 1 173 ? 1.926 -1.600 0.353 1.00 75.00 173 LYS A CA 1
ATOM 1372 C C . LYS A 1 173 ? 0.683 -0.999 1.018 1.00 75.00 173 LYS A C 1
ATOM 1374 O O . LYS A 1 173 ? 0.779 -0.483 2.128 1.00 75.00 173 LYS A O 1
ATOM 1379 N N . VAL A 1 174 ? -0.484 -1.091 0.375 1.00 78.81 174 VAL A N 1
ATOM 1380 C CA . VAL A 1 174 ? -1.758 -0.525 0.861 1.00 78.81 174 VAL A CA 1
ATOM 1381 C C . VAL A 1 174 ? -2.127 -1.017 2.262 1.00 78.81 174 VAL A C 1
ATOM 1383 O O . VAL A 1 174 ? -2.631 -0.227 3.058 1.00 78.81 174 VAL A O 1
ATOM 1386 N N . GLY A 1 175 ? -1.815 -2.271 2.606 1.00 78.25 175 GLY A N 1
ATOM 1387 C CA . GLY A 1 175 ? -2.075 -2.813 3.945 1.00 78.25 175 GLY A CA 1
ATOM 1388 C C . GLY A 1 175 ? -1.443 -1.998 5.081 1.00 78.25 175 GLY A C 1
ATOM 1389 O O . GLY A 1 175 ? -2.083 -1.775 6.109 1.00 78.25 175 GLY A O 1
ATOM 1390 N N . GLU A 1 176 ? -0.223 -1.486 4.884 1.00 79.81 176 GLU A N 1
ATOM 1391 C CA . GLU A 1 176 ? 0.445 -0.617 5.863 1.00 79.81 176 GLU A CA 1
ATOM 1392 C C . GLU A 1 176 ? -0.291 0.724 6.017 1.00 79.81 176 GLU A C 1
ATOM 1394 O O . GLU A 1 176 ? -0.489 1.209 7.133 1.00 79.81 176 GLU A O 1
ATOM 1399 N N . TYR A 1 177 ? -0.766 1.299 4.908 1.00 88.88 177 TYR A N 1
ATOM 1400 C CA . TYR A 1 177 ? -1.524 2.551 4.923 1.00 88.88 177 TYR A CA 1
ATOM 1401 C C . TYR A 1 177 ? -2.905 2.393 5.563 1.00 88.88 177 TYR A C 1
ATOM 1403 O O . TYR A 1 177 ? -3.349 3.291 6.270 1.00 88.88 177 TYR A O 1
ATOM 1411 N N . TYR A 1 178 ? -3.568 1.245 5.414 1.00 92.00 178 TYR A N 1
ATOM 1412 C CA . TYR A 1 178 ? -4.845 0.989 6.091 1.00 92.00 178 TYR A CA 1
ATOM 1413 C C . TYR A 1 178 ? -4.699 0.925 7.612 1.00 92.00 178 TYR A C 1
ATOM 1415 O O . TYR A 1 178 ? -5.582 1.396 8.332 1.00 92.00 178 TYR A O 1
ATOM 1423 N N . GLN A 1 179 ? -3.567 0.433 8.127 1.00 91.69 179 GLN A N 1
ATOM 1424 C CA . GLN A 1 179 ? -3.289 0.544 9.560 1.00 91.69 179 GLN A CA 1
ATOM 1425 C C . GLN A 1 179 ? -3.122 2.012 9.981 1.00 91.69 179 GLN A C 1
ATOM 1427 O O . GLN A 1 179 ? -3.606 2.407 11.043 1.00 91.69 179 GLN A O 1
ATOM 1432 N N . ALA A 1 180 ? -2.460 2.834 9.164 1.00 92.56 180 ALA A N 1
ATOM 1433 C CA . ALA A 1 180 ? -2.360 4.265 9.435 1.00 92.56 180 ALA A CA 1
ATOM 1434 C C . ALA A 1 180 ? -3.744 4.937 9.411 1.00 92.56 180 ALA A C 1
ATOM 1436 O O . ALA A 1 180 ? -4.067 5.685 10.329 1.00 92.56 180 ALA A O 1
ATOM 1437 N N . PHE A 1 181 ? -4.605 4.597 8.448 1.00 94.75 181 PHE A N 1
ATOM 1438 C CA . PHE A 1 181 ? -5.977 5.110 8.379 1.00 94.75 181 PHE A CA 1
ATOM 1439 C C . PHE A 1 181 ? -6.787 4.730 9.616 1.00 94.75 181 PHE A C 1
ATOM 1441 O O . PHE A 1 181 ? -7.443 5.594 10.186 1.00 94.75 181 PHE A O 1
ATOM 1448 N N . MET A 1 182 ? -6.682 3.484 10.095 1.00 95.88 182 MET A N 1
ATOM 1449 C CA . MET A 1 182 ? -7.297 3.075 11.363 1.00 95.88 182 MET A CA 1
ATOM 1450 C C . MET A 1 182 ? -6.926 4.036 12.500 1.00 95.88 182 MET A C 1
ATOM 1452 O O . MET A 1 182 ? -7.803 4.493 13.228 1.00 95.88 182 MET A O 1
ATOM 1456 N N . ARG A 1 183 ? -5.639 4.376 12.638 1.00 95.00 183 ARG A N 1
ATOM 1457 C CA . ARG A 1 183 ? -5.159 5.278 13.696 1.00 95.00 183 ARG A CA 1
ATOM 1458 C C . ARG A 1 183 ? -5.629 6.717 13.504 1.00 95.00 183 ARG A C 1
ATOM 1460 O O . ARG A 1 183 ? -6.030 7.340 14.480 1.00 95.00 183 ARG A O 1
ATOM 1467 N N . ILE A 1 184 ? -5.605 7.225 12.273 1.00 95.88 184 ILE A N 1
ATOM 1468 C CA . ILE A 1 184 ? -6.031 8.595 11.954 1.00 95.88 184 ILE A CA 1
ATOM 1469 C C . ILE A 1 184 ? -7.525 8.769 12.255 1.00 95.88 184 ILE A C 1
ATOM 1471 O O . ILE A 1 184 ? -7.897 9.674 12.998 1.00 95.88 184 ILE A O 1
ATOM 1475 N N . TYR A 1 185 ? -8.376 7.862 11.761 1.00 96.19 185 TYR A N 1
ATOM 1476 C CA . TYR A 1 185 ? -9.819 7.920 12.018 1.00 96.19 185 TYR A CA 1
ATOM 1477 C C . TYR A 1 185 ? -10.155 7.727 13.500 1.00 96.19 185 TYR A C 1
ATOM 1479 O O . TYR A 1 185 ? -11.048 8.394 14.018 1.00 96.19 185 TYR A O 1
ATOM 1487 N N . TYR A 1 186 ? -9.395 6.891 14.215 1.00 95.88 186 TYR A N 1
ATOM 1488 C CA . TYR A 1 186 ? -9.540 6.774 15.664 1.00 95.88 186 TYR A CA 1
ATOM 1489 C C . TYR A 1 186 ? -9.200 8.085 16.383 1.00 95.88 186 TYR A C 1
ATOM 1491 O O . TYR A 1 186 ? -9.945 8.512 17.262 1.00 95.88 186 TYR A O 1
ATOM 1499 N N . GLY A 1 187 ? -8.113 8.751 15.979 1.00 94.62 187 GLY A N 1
ATOM 1500 C CA . GLY A 1 187 ? -7.670 10.022 16.556 1.00 94.62 187 GLY A CA 1
ATOM 1501 C C . GLY A 1 187 ? -8.681 11.161 16.399 1.00 94.62 187 GLY A C 1
ATOM 1502 O O . GLY A 1 187 ? -8.806 11.986 17.299 1.00 94.62 187 GLY A O 1
ATOM 1503 N N . VAL A 1 188 ? -9.456 11.169 15.309 1.00 95.19 188 VAL A N 1
ATOM 1504 C CA . VAL A 1 188 ? -10.542 12.146 15.087 1.00 95.19 188 VAL A CA 1
ATOM 1505 C C . VAL A 1 188 ? -11.895 11.701 15.666 1.00 95.19 188 VAL A C 1
ATOM 1507 O O . VAL A 1 188 ? -12.904 12.368 15.453 1.00 95.19 188 VAL A O 1
ATOM 1510 N N . GLY A 1 189 ? -11.936 10.588 16.408 1.00 94.44 189 GLY A N 1
ATOM 1511 C CA . GLY A 1 189 ? -13.133 10.098 17.100 1.00 94.44 189 GLY A CA 1
ATOM 1512 C C . GLY A 1 189 ? -14.097 9.265 16.248 1.00 94.44 189 GLY A C 1
ATOM 1513 O O . GLY A 1 189 ? -15.176 8.910 16.725 1.00 94.44 189 GLY A O 1
ATOM 1514 N N . ASP A 1 190 ? -13.723 8.907 15.018 1.00 94.69 190 ASP A N 1
ATOM 1515 C CA . ASP A 1 190 ? -14.517 8.060 14.123 1.00 94.69 190 ASP A CA 1
ATOM 1516 C C . ASP A 1 190 ? -14.128 6.580 14.282 1.00 94.69 190 ASP A C 1
ATOM 1518 O O . ASP A 1 190 ? -13.399 5.983 13.481 1.00 94.69 190 ASP A O 1
ATOM 1522 N N . ALA A 1 191 ? -14.617 5.981 15.369 1.00 95.38 191 ALA A N 1
ATOM 1523 C CA . ALA A 1 191 ? -14.342 4.589 15.714 1.00 95.38 191 ALA A CA 1
ATOM 1524 C C . ALA A 1 191 ? -14.900 3.581 14.686 1.00 95.38 191 ALA A C 1
ATOM 1526 O O . ALA A 1 191 ? -14.322 2.505 14.512 1.00 95.38 191 ALA A O 1
ATOM 1527 N N . GLU A 1 192 ? -15.991 3.908 13.984 1.00 94.38 192 GLU A N 1
ATOM 1528 C CA . GLU A 1 192 ? -16.574 3.028 12.963 1.00 94.38 192 GLU A CA 1
ATOM 1529 C C . GLU A 1 192 ? -15.669 2.936 11.731 1.00 94.38 192 GLU A C 1
ATOM 1531 O O . GLU A 1 192 ? -15.317 1.833 11.292 1.00 94.38 192 GLU A O 1
ATOM 1536 N N . THR A 1 193 ? -15.221 4.080 11.208 1.00 94.56 193 THR A N 1
ATOM 1537 C CA . THR A 1 193 ? -14.295 4.110 10.071 1.00 94.56 193 THR A CA 1
ATOM 1538 C C . THR A 1 193 ? -12.920 3.573 10.463 1.00 94.56 193 THR A C 1
ATOM 1540 O O . THR A 1 193 ? -12.302 2.839 9.683 1.00 94.56 193 THR A O 1
ATOM 1543 N N . ALA A 1 194 ? -12.462 3.840 11.691 1.00 96.38 194 ALA A N 1
ATOM 1544 C CA . ALA A 1 194 ? -11.243 3.239 12.226 1.00 96.38 194 ALA A CA 1
ATOM 1545 C C . ALA A 1 194 ? -11.317 1.707 12.196 1.00 96.38 194 ALA A C 1
ATOM 1547 O O . ALA A 1 194 ? -10.418 1.050 11.668 1.00 96.38 194 ALA A O 1
ATOM 1548 N N . ARG A 1 195 ? -12.420 1.127 12.686 1.00 96.62 195 ARG A N 1
ATOM 1549 C CA . ARG A 1 195 ? -12.653 -0.323 12.667 1.00 96.62 195 ARG A CA 1
ATOM 1550 C C . ARG A 1 195 ? -12.662 -0.881 11.248 1.00 96.62 195 ARG A C 1
ATOM 1552 O O . ARG A 1 195 ? -12.017 -1.899 11.006 1.00 96.62 195 ARG A O 1
ATOM 1559 N N . LYS A 1 196 ? -13.339 -0.211 10.309 1.00 95.38 196 LYS A N 1
ATOM 1560 C CA . LYS A 1 196 ? -13.363 -0.598 8.890 1.00 95.38 196 LYS A CA 1
ATOM 1561 C C . LYS A 1 196 ? -11.945 -0.7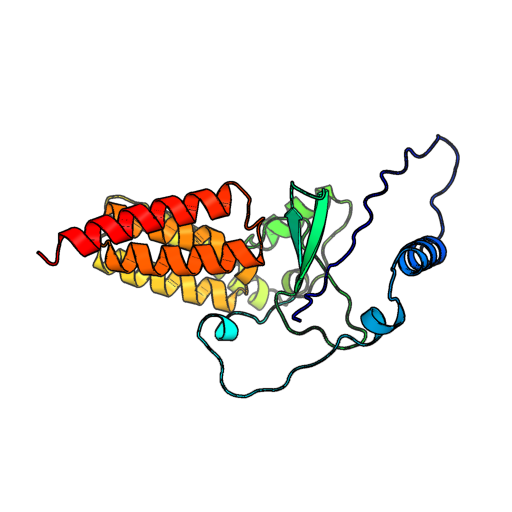20 8.321 1.00 95.38 196 LYS A C 1
ATOM 1563 O O . LYS A 1 196 ? -11.601 -1.756 7.751 1.00 95.38 196 LYS A O 1
ATOM 1568 N N . TYR A 1 197 ? -11.109 0.306 8.493 1.00 95.19 197 TYR A N 1
ATOM 1569 C CA . TYR A 1 197 ? -9.733 0.269 7.989 1.00 95.19 197 TYR A CA 1
ATOM 1570 C C . TYR A 1 197 ? -8.843 -0.701 8.766 1.00 95.19 197 TYR A C 1
ATOM 1572 O O . TYR A 1 197 ? -7.996 -1.348 8.159 1.00 95.19 197 TYR A O 1
ATOM 1580 N N . GLY A 1 198 ? -9.068 -0.885 10.068 1.00 95.25 198 GLY A N 1
ATOM 1581 C CA . GLY A 1 198 ? -8.357 -1.882 10.865 1.00 95.25 198 GLY A CA 1
ATOM 1582 C C . GLY A 1 198 ? -8.632 -3.315 10.408 1.00 95.25 198 GLY A C 1
ATOM 1583 O O . GLY A 1 198 ? -7.707 -4.120 10.307 1.00 95.25 198 GLY A O 1
ATOM 1584 N N . GLN A 1 199 ? -9.885 -3.636 10.073 1.00 94.19 199 GLN A N 1
ATOM 1585 C CA . GLN A 1 199 ? -10.265 -4.946 9.534 1.00 94.19 199 GLN A CA 1
ATOM 1586 C C . GLN A 1 199 ? -9.603 -5.197 8.179 1.00 94.19 199 GLN A C 1
ATOM 1588 O O . GLN A 1 199 ? -9.024 -6.262 7.971 1.00 94.19 199 GLN A O 1
ATOM 1593 N N . ALA A 1 200 ? -9.626 -4.202 7.289 1.00 88.44 200 ALA A N 1
ATOM 1594 C CA . ALA A 1 200 ? -8.942 -4.293 6.006 1.00 88.44 200 ALA A CA 1
ATOM 1595 C C . ALA A 1 200 ? -7.420 -4.445 6.194 1.00 88.44 200 ALA A C 1
ATOM 1597 O O . ALA A 1 200 ? -6.813 -5.334 5.604 1.00 88.44 200 ALA A O 1
ATOM 1598 N N . ALA A 1 201 ? -6.804 -3.652 7.076 1.00 91.00 201 ALA A N 1
ATOM 1599 C CA . ALA A 1 201 ? -5.383 -3.762 7.399 1.00 91.00 201 ALA A CA 1
ATOM 1600 C C . ALA A 1 201 ? -5.014 -5.165 7.901 1.00 91.00 201 ALA A C 1
ATOM 1602 O O . ALA A 1 201 ? -3.998 -5.711 7.478 1.00 91.00 201 ALA A O 1
ATOM 1603 N N . LEU A 1 202 ? -5.846 -5.770 8.759 1.00 91.00 202 LEU A N 1
ATOM 1604 C CA . LEU A 1 202 ? -5.627 -7.130 9.249 1.00 91.00 202 LEU A CA 1
ATOM 1605 C C . LEU A 1 202 ? -5.689 -8.161 8.118 1.00 91.00 202 LEU A C 1
ATOM 1607 O O . LEU A 1 202 ? -4.814 -9.017 8.052 1.00 91.00 202 LEU A O 1
ATOM 1611 N N . GLN A 1 203 ? -6.671 -8.062 7.217 1.00 87.38 203 GLN A N 1
ATOM 1612 C CA . GLN A 1 203 ? -6.781 -8.971 6.070 1.00 87.38 203 GLN A CA 1
ATOM 1613 C C . GLN A 1 203 ? -5.525 -8.914 5.192 1.00 87.38 203 GLN A C 1
ATOM 1615 O O . GLN A 1 203 ? -4.939 -9.949 4.881 1.00 87.38 203 GLN A O 1
ATOM 1620 N N . PHE A 1 204 ? -5.054 -7.709 4.857 1.00 82.19 204 PHE A N 1
ATOM 1621 C CA . PHE A 1 204 ? -3.802 -7.536 4.115 1.00 82.19 204 PHE A CA 1
ATOM 1622 C C . PHE A 1 204 ? -2.594 -8.075 4.894 1.00 82.19 204 PHE A C 1
ATOM 1624 O O . PHE A 1 204 ? -1.735 -8.747 4.324 1.00 82.19 204 PHE A O 1
ATOM 1631 N N . ALA A 1 205 ? -2.525 -7.817 6.200 1.00 84.12 205 ALA A N 1
ATOM 1632 C CA . ALA A 1 205 ? -1.439 -8.286 7.051 1.00 84.12 205 ALA A CA 1
ATOM 1633 C C . ALA A 1 205 ? -1.385 -9.819 7.142 1.00 84.12 205 ALA A C 1
ATOM 1635 O O . ALA A 1 205 ? -0.303 -10.391 7.121 1.00 84.12 205 ALA A O 1
ATOM 1636 N N . GLU A 1 206 ? -2.523 -10.508 7.197 1.00 83.12 206 GLU A N 1
ATOM 1637 C CA . GLU A 1 206 ? -2.568 -11.975 7.246 1.00 83.12 206 GLU A CA 1
ATOM 1638 C C . GLU A 1 206 ? -2.135 -12.628 5.926 1.00 83.12 206 GLU A C 1
ATOM 1640 O O . GLU A 1 206 ? -1.625 -13.753 5.926 1.00 83.12 206 GLU A O 1
ATOM 1645 N N . ILE A 1 207 ? -2.291 -11.910 4.811 1.00 78.44 207 ILE A N 1
ATOM 1646 C CA . ILE A 1 207 ? -1.798 -12.321 3.496 1.00 78.44 207 ILE A CA 1
ATOM 1647 C C . ILE A 1 207 ? -0.284 -12.082 3.415 1.00 78.44 207 ILE A C 1
ATOM 1649 O O . ILE A 1 207 ? 0.482 -13.019 3.189 1.00 78.44 207 ILE A O 1
ATOM 1653 N N . PHE A 1 208 ? 0.155 -10.840 3.634 1.00 74.00 208 PHE A N 1
ATOM 1654 C CA . PHE A 1 208 ? 1.508 -10.389 3.292 1.00 74.00 208 PHE A CA 1
ATOM 1655 C C . PHE A 1 208 ? 2.517 -10.447 4.448 1.00 74.00 208 PHE A C 1
ATOM 1657 O O . PHE A 1 208 ? 3.719 -10.414 4.215 1.00 74.00 208 PHE A O 1
ATOM 1664 N N . SER A 1 209 ? 2.071 -10.554 5.698 1.00 77.19 209 SER A N 1
ATOM 1665 C CA . SER A 1 209 ? 2.921 -10.608 6.897 1.00 77.19 209 SER A CA 1
ATOM 1666 C C . SER A 1 209 ? 2.720 -11.908 7.680 1.00 77.19 209 SER A C 1
ATOM 1668 O O . SER A 1 209 ? 1.863 -12.725 7.360 1.00 77.19 209 SER A O 1
ATOM 1670 N N . ASP A 1 210 ? 3.527 -12.113 8.724 1.00 76.44 210 ASP A N 1
ATOM 1671 C CA . ASP A 1 210 ? 3.348 -13.220 9.668 1.00 76.44 210 ASP A CA 1
ATOM 1672 C C . ASP A 1 210 ? 2.021 -13.055 10.454 1.00 76.44 210 ASP A C 1
ATOM 1674 O O . ASP A 1 210 ? 1.897 -12.101 11.232 1.00 76.44 210 ASP A O 1
ATOM 1678 N N . PRO A 1 211 ? 1.027 -13.957 10.306 1.00 78.81 211 PRO A N 1
ATOM 1679 C CA . PRO A 1 211 ? -0.257 -13.889 10.999 1.00 78.81 211 PRO A CA 1
ATOM 1680 C C . PRO A 1 211 ? -0.128 -14.065 12.508 1.00 78.81 211 PRO A C 1
ATOM 1682 O O . PRO A 1 211 ? -0.971 -13.555 13.248 1.00 78.81 211 PRO A O 1
ATOM 1685 N N . GLU A 1 212 ? 0.904 -14.772 12.972 1.00 79.56 212 GLU A N 1
ATOM 1686 C CA . GLU A 1 212 ? 1.243 -14.904 14.394 1.00 79.56 212 GLU A CA 1
ATOM 1687 C C . GLU A 1 212 ? 2.239 -13.812 14.836 1.00 79.56 212 GLU A C 1
ATOM 1689 O O . GLU A 1 212 ? 2.518 -13.644 16.024 1.00 79.56 212 GLU A O 1
ATOM 1694 N N . GLY A 1 213 ? 2.742 -13.020 13.886 1.00 79.44 213 GLY A N 1
ATOM 1695 C CA . GLY A 1 213 ? 3.690 -11.944 14.113 1.00 79.44 213 GLY A CA 1
ATOM 1696 C C . GLY A 1 213 ? 3.107 -10.739 14.852 1.00 79.44 213 GLY A C 1
ATOM 1697 O O . GLY A 1 213 ? 1.898 -10.493 14.897 1.00 79.44 213 GLY A O 1
ATOM 1698 N N . GLY A 1 214 ? 4.013 -9.926 15.403 1.00 84.25 214 GLY A N 1
ATOM 1699 C CA . GLY A 1 214 ? 3.669 -8.745 16.201 1.00 84.25 214 GLY A CA 1
ATOM 1700 C C . GLY A 1 214 ? 2.820 -7.709 15.458 1.00 84.25 214 GLY A C 1
ATOM 1701 O O . GLY A 1 214 ? 2.009 -7.038 16.088 1.00 84.25 214 GLY A O 1
ATOM 1702 N N . PHE A 1 215 ? 2.959 -7.613 14.132 1.00 84.44 215 PHE A N 1
ATOM 1703 C CA . PHE A 1 215 ? 2.166 -6.703 13.305 1.00 84.44 215 PHE A CA 1
ATOM 1704 C C . PHE A 1 215 ? 0.675 -7.079 13.314 1.00 84.44 215 PHE A C 1
ATOM 1706 O O . PHE A 1 215 ? -0.153 -6.292 13.778 1.00 84.44 215 PHE A O 1
ATOM 1713 N N . CYS A 1 216 ? 0.338 -8.315 12.927 1.00 88.31 216 CYS A N 1
ATOM 1714 C CA . CYS A 1 216 ? -1.030 -8.840 12.976 1.00 88.31 216 CYS A CA 1
ATOM 1715 C C . CYS A 1 216 ? -1.585 -8.851 14.407 1.00 88.31 216 CYS A C 1
ATOM 1717 O O . CYS A 1 216 ? -2.728 -8.459 14.642 1.00 88.31 216 CYS A O 1
ATOM 1719 N N . ALA A 1 217 ? -0.770 -9.253 15.391 1.00 90.62 217 ALA A N 1
ATOM 1720 C CA . ALA A 1 217 ? -1.165 -9.239 16.798 1.00 90.62 217 ALA A CA 1
ATOM 1721 C C . ALA A 1 217 ? -1.490 -7.823 17.311 1.00 90.62 217 ALA A C 1
ATOM 1723 O O . ALA A 1 217 ? -2.415 -7.664 18.110 1.00 90.62 217 ALA A O 1
ATOM 1724 N N . GLY A 1 218 ? -0.760 -6.806 16.842 1.00 93.00 218 GLY A N 1
ATOM 1725 C CA . GLY A 1 218 ? -1.028 -5.397 17.124 1.00 93.00 218 GLY A CA 1
ATOM 1726 C C . GLY A 1 218 ? -2.382 -4.958 16.573 1.00 93.00 218 GLY A C 1
ATOM 1727 O O . GLY A 1 218 ? -3.231 -4.524 17.343 1.00 93.00 218 GLY A O 1
ATOM 1728 N N . ILE A 1 219 ? -2.635 -5.185 15.279 1.00 94.19 219 ILE A N 1
ATOM 1729 C CA . ILE A 1 219 ? -3.911 -4.808 14.645 1.00 94.19 219 ILE A CA 1
ATOM 1730 C C . ILE A 1 219 ? -5.098 -5.508 15.329 1.00 94.19 219 ILE A C 1
ATOM 1732 O O . ILE A 1 219 ? -6.104 -4.870 15.630 1.00 94.19 219 ILE A O 1
ATOM 1736 N N . ARG A 1 220 ? -4.982 -6.804 15.663 1.00 96.06 220 ARG A N 1
ATOM 1737 C CA . ARG A 1 220 ? -6.039 -7.530 16.398 1.00 96.06 220 ARG A CA 1
ATOM 1738 C C . ARG A 1 220 ? -6.313 -6.942 17.783 1.00 96.06 220 ARG A C 1
ATOM 1740 O O . ARG A 1 220 ? -7.447 -7.009 18.254 1.00 96.06 220 ARG A O 1
ATOM 1747 N N . ARG A 1 221 ? -5.292 -6.422 18.468 1.00 95.81 221 ARG A N 1
ATOM 1748 C CA . ARG A 1 221 ? -5.456 -5.768 19.773 1.00 95.81 221 ARG A CA 1
ATOM 1749 C C . ARG A 1 221 ? -6.213 -4.452 19.625 1.00 95.81 221 ARG A C 1
ATOM 1751 O O . ARG A 1 221 ? -7.177 -4.249 20.359 1.00 95.81 221 ARG A O 1
ATOM 1758 N N . ASP A 1 222 ? -5.809 -3.629 18.663 1.00 95.69 222 ASP A N 1
ATOM 1759 C CA . ASP A 1 222 ? -6.433 -2.334 18.382 1.00 95.69 222 ASP A CA 1
ATOM 1760 C C . ASP A 1 222 ? -7.911 -2.524 17.988 1.00 95.69 222 ASP A C 1
ATOM 1762 O O . ASP A 1 222 ? -8.797 -1.869 18.534 1.00 95.69 222 ASP A O 1
ATOM 1766 N N . LEU A 1 223 ? -8.210 -3.521 17.145 1.00 96.75 223 LEU A N 1
ATOM 1767 C CA . LEU A 1 223 ? -9.585 -3.887 16.782 1.00 96.75 223 LEU A CA 1
ATOM 1768 C C . LEU A 1 223 ? -10.429 -4.333 17.982 1.00 96.75 223 LEU A C 1
ATOM 1770 O O . LEU A 1 223 ? -11.563 -3.890 18.125 1.00 96.75 223 LEU A O 1
ATOM 1774 N N . LYS A 1 224 ? -9.880 -5.153 18.889 1.00 96.19 224 LYS A N 1
ATOM 1775 C CA . LYS A 1 224 ? -10.594 -5.554 20.117 1.00 96.19 224 LYS A CA 1
ATOM 1776 C C . LYS A 1 224 ? -10.927 -4.363 21.013 1.00 96.19 224 LYS A C 1
ATOM 1778 O O . LYS A 1 224 ? -11.938 -4.397 21.710 1.00 96.19 224 LYS A O 1
ATOM 1783 N N . GLN A 1 225 ? -10.067 -3.346 21.050 1.00 94.12 225 GLN A N 1
ATOM 1784 C CA . GLN A 1 225 ? -10.336 -2.116 21.790 1.00 94.12 225 GLN A CA 1
ATOM 1785 C C . GLN A 1 225 ? -11.467 -1.318 21.132 1.00 94.12 225 GLN A C 1
ATOM 1787 O O . GLN A 1 225 ? -12.410 -0.942 21.826 1.00 94.12 225 GLN A O 1
ATOM 1792 N N . LEU A 1 226 ? -11.411 -1.137 19.809 1.00 94.81 226 LEU A N 1
ATOM 1793 C CA . LEU A 1 226 ? -12.462 -0.473 19.032 1.00 94.81 226 LEU A CA 1
ATOM 1794 C C . LEU A 1 226 ? -13.824 -1.164 19.196 1.00 94.81 226 LEU A C 1
ATOM 1796 O O . LEU A 1 226 ? -14.824 -0.500 19.454 1.00 94.81 226 LEU A O 1
ATOM 1800 N N . ASP A 1 227 ? -13.865 -2.497 19.120 1.00 94.12 227 ASP A N 1
ATOM 1801 C CA . ASP A 1 227 ? -15.098 -3.276 19.287 1.00 94.12 227 ASP A CA 1
ATOM 1802 C C . ASP A 1 227 ? -15.732 -3.060 20.672 1.00 94.12 227 ASP A C 1
ATOM 1804 O O . ASP A 1 227 ? -16.950 -2.916 20.786 1.00 94.12 227 ASP A O 1
ATOM 1808 N N . ARG A 1 228 ? -14.915 -2.992 21.734 1.00 93.31 228 ARG A N 1
ATOM 1809 C CA . ARG A 1 228 ? -15.399 -2.703 23.095 1.00 93.31 228 ARG A CA 1
ATOM 1810 C C . ARG A 1 228 ? -16.004 -1.309 23.187 1.00 93.31 228 ARG A C 1
ATOM 1812 O O . ARG A 1 228 ? -17.088 -1.165 23.747 1.00 93.31 228 ARG A O 1
ATOM 1819 N N . GLU A 1 229 ? -15.333 -0.307 22.628 1.00 92.31 229 GLU A N 1
ATOM 1820 C CA . GLU A 1 229 ? -15.814 1.075 22.638 1.00 92.31 229 GLU A CA 1
ATOM 1821 C C . GLU A 1 229 ? -17.153 1.217 21.904 1.00 92.31 229 GLU A C 1
ATOM 1823 O O . GLU A 1 229 ? -18.087 1.821 22.428 1.00 92.31 229 GLU A O 1
ATOM 1828 N N . LEU A 1 230 ? -17.269 0.607 20.724 1.00 91.00 230 LEU A N 1
ATOM 1829 C CA . LEU A 1 230 ? -18.502 0.624 19.939 1.00 91.00 230 LEU A CA 1
ATOM 1830 C C . LEU A 1 230 ? -19.638 -0.114 20.658 1.00 91.00 230 LEU A C 1
ATOM 1832 O O . LEU A 1 230 ? -20.753 0.393 20.705 1.00 91.00 230 LEU A O 1
ATOM 1836 N N . SER A 1 231 ? -19.353 -1.258 21.293 1.00 87.81 231 SER A N 1
ATOM 1837 C CA . SER A 1 231 ? -20.361 -2.005 22.063 1.00 87.81 231 SER A CA 1
ATOM 1838 C C . SER A 1 231 ? -20.867 -1.250 23.301 1.00 87.81 231 SER A C 1
ATOM 1840 O O . SER A 1 231 ? -22.041 -1.363 23.652 1.00 87.81 231 SER A O 1
ATOM 1842 N N . GLY A 1 232 ? -20.006 -0.442 23.931 1.00 78.94 232 GLY A N 1
ATOM 1843 C CA . GLY A 1 232 ? -20.351 0.381 25.092 1.00 78.94 232 GLY A CA 1
ATOM 1844 C C . GLY A 1 232 ? -21.167 1.634 24.758 1.00 78.94 232 GLY A C 1
ATOM 1845 O O . GLY A 1 232 ? -21.783 2.195 25.655 1.00 78.94 232 GLY A O 1
ATOM 1846 N N . LYS A 1 233 ? -21.204 2.061 23.487 1.00 62.50 233 LYS A N 1
ATOM 1847 C CA . LYS A 1 233 ? -22.031 3.184 23.002 1.00 62.50 233 LYS A CA 1
ATOM 1848 C C . LYS A 1 233 ? -23.478 2.775 22.674 1.00 62.50 233 LYS A C 1
ATOM 1850 O O . LYS A 1 233 ? -24.321 3.642 22.478 1.00 62.50 233 LYS A O 1
ATOM 1855 N N . THR A 1 234 ? -23.767 1.472 22.614 1.00 56.19 234 THR A N 1
ATOM 1856 C CA . THR A 1 234 ? -25.104 0.896 22.344 1.00 56.19 234 THR A CA 1
ATOM 1857 C C . THR A 1 234 ? -25.955 0.629 23.598 1.00 56.19 234 THR A C 1
ATOM 1859 O O . THR A 1 234 ? -26.988 -0.031 23.496 1.00 56.19 234 THR A O 1
ATOM 1862 N N . SER A 1 235 ? -25.532 1.104 24.775 1.00 41.41 235 SER A N 1
ATOM 1863 C CA . SER A 1 235 ? -26.268 1.030 26.056 1.00 41.41 235 SER A CA 1
ATOM 1864 C C . SER A 1 235 ? -26.657 2.423 26.534 1.00 41.41 235 SER A C 1
ATOM 1866 O O . SER A 1 235 ? -27.753 2.544 27.121 1.00 41.41 235 SER A O 1
#

pLDDT: mean 72.85, std 22.9, range [23.17, 97.94]

Organism: NCBI:txid669026

Sequence (235 aa):
MTSFPAIIADNEFFPAKEGQGLPKHDQLFQKALDQLTDKQRLLTLARSEREDVHVVDDVIRTNAAYSRFTKKDLAMSAVATRDIEPGEEITISYISLGMPTAQRARTITNWGFNCTCELCSAPPEAREASDERRERLVEVYYAMQDESTSYNALIELTREFIKLAQVERLVAKVGEYYQAFMRIYYGVGDAETARKYGQAALQFAEIFSDPEGGFCAGIRRDLKQLDRELSGKTS

InterPro domains:
  IPR046341 SET domain superfamily [G3DSA:2.170.270.10] (48-123)
  IPR046341 SET domain superfamily [SSF82199] (69-121)
  IPR053185 SET domain-containing protein [PTHR47332] (65-208)

Secondary structure (DSSP, 8-state):
-----------------TT-PPPPHHHHHHHHHHT-TTHHHHTT------S---TTTTT--SS-EEEEEETTTTEEEEEESS---TTPPP---SS-TT--HHHHHHHHGGGTS---SHHHHS-HHHHHHHHHHHHHHHHHHHHTT-TT--HHHHHHHHHHHHHHHHHTT-HHHHHHHHHHHHHHHHHTT-HHHHHHHHHHHHHHHHHHS-TTSHHHHHHHHHHHHHHHHHHHTT-

Radius of gyration: 21.07 Å; chains: 1; bounding box: 65×55×48 Å